Protein AF-A0A7J3T2R2-F1 (afdb_monomer_lite)

Radius of gyration: 24.31 Å; chains: 1; bounding box: 50×52×62 Å

Sequence (287 aa):
MEDLELARDRMKDRALTLVVAKDGKVIFEAGSRGISGFLGAVEKLADELEGASVADRVMGKAIALLCVGSKIRAAYALTLSRSAKQLFDDYAVHVEWGGLVANILDVGRTKTCPFERLAERIFDPKEAYEKFKTLQRSLERENRGDSMAKEDKRFISEESELKRIREKKLAALRERRATMTGGPVHLVDSSFDETVKKHAVSLVDFWASWCGPCLALAPTIEELAREYGGKVLVGKLNVDENPRTAESFQVYSIPTMGIMKNGKEVDRLVGCVQKKVIVAALEKHLG

Secondary structure (DSSP, 8-state):
-HHHHHHHHHTTSTT-SEEEEETTEEEEEE--STTHHHHHHHHHHGGGGTT-EEEEEEE-HHHHHHHHHTT-SEEEEEEEEHHHHHHHHHTT-EEEEEEEES--B-TTSSSB-HHHHHHTT---GGGHHHHHHHHHHHHHHHHTT----TTHHHHHHHHHHHHHHHHHHHHHHHHHHHHHHTPPEEP-TTTHHHHHHTSSEEEEEEE-TT-HHHHHHHHHHHHHHHHTTTTSEEEEEETTT-HHHHHHTT--SSSEEEEEETTEEEEEEESS--HHHHHHHHHHHH-

Structure (mmCIF, N/CA/C/O backbone):
data_AF-A0A7J3T2R2-F1
#
_entry.id   AF-A0A7J3T2R2-F1
#
loop_
_atom_site.group_PDB
_atom_site.id
_atom_site.type_symbol
_atom_site.label_atom_id
_atom_site.label_alt_id
_atom_site.label_comp_id
_atom_site.label_asym_id
_atom_site.label_entity_id
_atom_site.label_seq_id
_atom_site.pdbx_PDB_ins_code
_atom_site.Cartn_x
_atom_site.Cartn_y
_atom_site.Cartn_z
_atom_site.occupancy
_atom_site.B_iso_or_equiv
_atom_site.auth_seq_id
_atom_site.auth_comp_id
_atom_site.auth_asym_id
_atom_site.auth_atom_id
_atom_site.pdbx_PDB_model_num
ATOM 1 N N . MET A 1 1 ? -15.034 -11.528 17.768 1.00 68.25 1 MET A N 1
ATOM 2 C CA . MET A 1 1 ? -16.110 -10.645 17.269 1.00 68.25 1 MET A CA 1
ATOM 3 C C . MET A 1 1 ? -16.659 -9.780 18.393 1.00 68.25 1 MET A C 1
ATOM 5 O O . MET A 1 1 ? -16.919 -8.621 18.127 1.00 68.25 1 MET A O 1
ATOM 9 N N . GLU A 1 2 ? -16.729 -10.285 19.630 1.00 92.69 2 GLU A N 1
ATOM 10 C CA . GLU A 1 2 ? -17.092 -9.505 20.828 1.00 92.69 2 GLU A CA 1
ATOM 11 C C . GLU A 1 2 ? -16.301 -8.189 20.981 1.00 92.69 2 GLU A C 1
ATOM 13 O O . GLU A 1 2 ? -16.906 -7.137 21.141 1.00 92.69 2 GLU A O 1
ATOM 18 N N . ASP A 1 3 ? -14.973 -8.203 20.799 1.00 97.94 3 ASP A N 1
ATOM 19 C CA . ASP A 1 3 ? -14.158 -6.973 20.854 1.00 97.94 3 ASP A CA 1
ATOM 20 C C . ASP A 1 3 ? -14.568 -5.917 19.815 1.00 97.94 3 ASP A C 1
ATOM 22 O O . ASP A 1 3 ? -14.559 -4.719 20.098 1.00 97.94 3 ASP A O 1
ATOM 26 N N . LEU A 1 4 ? -14.937 -6.341 18.602 1.00 98.06 4 LEU A N 1
ATOM 27 C CA . LEU A 1 4 ? -15.356 -5.413 17.552 1.00 98.06 4 LEU A CA 1
ATOM 28 C C . LEU A 1 4 ? -16.703 -4.777 17.893 1.00 98.06 4 LEU A C 1
ATOM 30 O O . LEU A 1 4 ? -16.885 -3.575 17.704 1.00 98.06 4 LEU A O 1
ATOM 34 N N . GLU A 1 5 ? -17.631 -5.576 18.414 1.00 97.88 5 GLU A N 1
ATOM 35 C CA . GLU A 1 5 ? -18.924 -5.092 18.883 1.00 97.88 5 GLU A CA 1
ATOM 36 C C . GLU A 1 5 ? -18.755 -4.108 20.044 1.00 97.88 5 GLU A C 1
ATOM 38 O O . GLU A 1 5 ? -19.322 -3.017 19.991 1.00 97.88 5 GLU A O 1
ATOM 43 N N . LEU A 1 6 ? -17.889 -4.424 21.012 1.00 98.25 6 LEU A N 1
ATOM 44 C CA . LEU A 1 6 ? -17.549 -3.541 22.126 1.00 98.25 6 LEU A CA 1
ATOM 45 C C . LEU A 1 6 ? -16.969 -2.202 21.643 1.00 98.25 6 LEU A C 1
ATOM 47 O O . LEU A 1 6 ? -17.429 -1.138 22.066 1.00 98.25 6 LEU A O 1
ATOM 51 N N . ALA A 1 7 ? -15.990 -2.232 20.730 1.00 98.00 7 ALA A N 1
ATOM 52 C CA . ALA A 1 7 ? -15.399 -1.018 20.168 1.00 98.00 7 ALA A CA 1
ATOM 53 C C . ALA A 1 7 ? -16.441 -0.179 19.407 1.00 98.00 7 ALA A C 1
ATOM 55 O O . ALA A 1 7 ? -16.523 1.041 19.582 1.00 98.00 7 ALA A O 1
ATOM 56 N N . ARG A 1 8 ? -17.277 -0.834 18.592 1.00 97.31 8 ARG A N 1
ATOM 57 C CA . ARG A 1 8 ? -18.347 -0.199 17.811 1.00 97.31 8 ARG A CA 1
ATOM 58 C C . ARG A 1 8 ? -19.402 0.444 18.708 1.00 97.31 8 ARG A C 1
ATOM 60 O O . ARG A 1 8 ? -19.813 1.576 18.448 1.00 97.31 8 ARG A O 1
ATOM 67 N N . ASP A 1 9 ? -19.826 -0.248 19.760 1.00 97.19 9 ASP A N 1
ATOM 68 C CA . ASP A 1 9 ? -20.820 0.252 20.705 1.00 97.19 9 ASP A CA 1
ATOM 69 C C . ASP A 1 9 ? -20.292 1.430 21.510 1.00 97.19 9 ASP A C 1
ATOM 71 O O . ASP A 1 9 ? -20.993 2.435 21.655 1.00 97.19 9 ASP A O 1
ATOM 75 N N . ARG A 1 10 ? -19.033 1.371 21.952 1.00 97.25 10 ARG A N 1
ATOM 76 C CA . ARG A 1 10 ? -18.405 2.498 22.641 1.00 97.25 10 ARG A CA 1
ATOM 77 C C . ARG A 1 10 ? -18.288 3.730 21.740 1.00 97.25 10 ARG A C 1
ATOM 79 O O . ARG A 1 10 ? -18.522 4.845 22.203 1.00 97.25 10 ARG A O 1
ATOM 86 N N . MET A 1 11 ? -18.037 3.544 20.442 1.00 95.56 11 MET A N 1
ATOM 87 C CA . MET A 1 11 ? -17.966 4.632 19.457 1.00 95.56 11 MET A CA 1
ATOM 88 C C . MET A 1 11 ? -19.330 5.296 19.148 1.00 95.56 11 MET A C 1
ATOM 90 O O . MET A 1 11 ? -19.376 6.304 18.436 1.00 95.56 11 MET A O 1
ATOM 94 N N . LYS A 1 12 ? -20.452 4.804 19.707 1.00 93.81 12 LYS A N 1
ATOM 95 C CA . LYS A 1 12 ? -21.735 5.542 19.703 1.00 93.81 12 LYS A CA 1
ATOM 96 C C . LYS A 1 12 ? -21.629 6.873 20.456 1.00 93.81 12 LYS A C 1
ATOM 98 O O . LYS A 1 12 ? -22.381 7.804 20.157 1.00 93.81 12 LYS A O 1
ATOM 103 N N . ASP A 1 13 ? -20.682 6.984 21.389 1.00 94.00 13 ASP A N 1
ATOM 104 C CA . ASP A 1 13 ? -20.302 8.252 22.001 1.00 94.00 13 ASP A CA 1
ATOM 105 C C . ASP A 1 13 ? -19.775 9.226 20.935 1.00 94.00 13 ASP A C 1
ATOM 107 O O . ASP A 1 13 ? -18.742 9.013 20.288 1.00 94.00 13 ASP A O 1
ATOM 111 N N . ARG A 1 14 ? -20.492 10.342 20.749 1.00 89.38 14 ARG A N 1
ATOM 112 C CA . ARG A 1 14 ? -20.163 11.315 19.705 1.00 89.38 14 ARG A CA 1
ATOM 113 C C . ARG A 1 14 ? -18.858 12.077 19.963 1.00 89.38 14 ARG A C 1
ATOM 115 O O . ARG A 1 14 ? -18.327 12.655 19.008 1.00 89.38 14 ARG A O 1
ATOM 122 N N . ALA A 1 15 ? -18.291 12.008 21.165 1.00 93.00 15 ALA A N 1
ATOM 123 C CA . ALA A 1 15 ? -16.966 12.545 21.452 1.00 93.00 15 ALA A CA 1
ATOM 124 C C . ALA A 1 15 ? -15.824 11.679 20.886 1.00 93.00 15 ALA A C 1
ATOM 126 O O . ALA A 1 15 ? -14.744 12.207 20.636 1.00 93.00 15 ALA A O 1
ATOM 127 N N . LEU A 1 16 ? -16.057 10.384 20.635 1.00 95.50 16 LEU A N 1
ATOM 128 C CA . LEU A 1 16 ? -15.014 9.430 20.242 1.00 95.50 16 LEU A CA 1
ATOM 129 C C . LEU A 1 16 ? -14.951 9.209 18.732 1.00 95.50 16 LEU A C 1
ATOM 131 O O . LEU A 1 16 ? -15.944 8.878 18.087 1.00 95.50 16 LEU A O 1
ATOM 135 N N . THR A 1 17 ? -13.767 9.363 18.157 1.00 95.31 17 THR A N 1
ATOM 136 C CA . THR A 1 17 ? -13.483 9.111 16.740 1.00 95.31 17 THR A CA 1
ATOM 137 C C . THR A 1 17 ? -12.814 7.763 16.506 1.00 95.31 17 THR A C 1
ATOM 139 O O . THR A 1 17 ? -12.968 7.227 15.412 1.00 95.31 17 THR A O 1
ATOM 142 N N . LEU A 1 18 ? -12.131 7.229 17.522 1.00 97.75 18 LEU A N 1
ATOM 143 C CA . LEU A 1 18 ? -11.416 5.958 17.504 1.00 97.75 18 LEU A CA 1
ATOM 144 C C . LEU A 1 18 ? -11.594 5.232 18.843 1.00 97.75 18 LEU A C 1
ATOM 146 O O . LEU A 1 18 ? -11.438 5.839 19.906 1.00 97.75 18 LEU A O 1
ATOM 150 N N . VAL A 1 19 ? -11.848 3.928 18.780 1.00 98.50 19 VAL A N 1
ATOM 151 C CA . VAL A 1 19 ? -11.870 3.013 19.926 1.00 98.50 19 VAL A CA 1
ATOM 152 C C . VAL A 1 19 ? -11.108 1.744 19.564 1.00 98.50 19 VAL A C 1
ATOM 154 O O . VAL A 1 19 ? -11.313 1.184 18.489 1.00 98.50 19 VAL A O 1
ATOM 157 N N . VAL A 1 20 ? -10.256 1.269 20.469 1.00 98.56 20 VAL A N 1
ATOM 158 C CA . VAL A 1 20 ? -9.567 -0.019 20.347 1.00 98.56 20 VAL A CA 1
ATOM 159 C C . VAL A 1 20 ? -9.989 -0.910 21.504 1.00 98.56 20 VAL A C 1
ATOM 161 O O . VAL A 1 20 ? -9.933 -0.491 22.663 1.00 98.56 20 VAL A O 1
ATOM 164 N N . ALA A 1 21 ? -10.391 -2.137 21.193 1.00 98.50 21 ALA A N 1
ATOM 165 C CA . ALA A 1 21 ? -10.768 -3.137 22.176 1.00 98.50 21 ALA A CA 1
ATOM 166 C C . ALA A 1 21 ? -10.030 -4.456 21.946 1.00 98.50 21 ALA A C 1
ATOM 168 O O . ALA A 1 21 ? -9.738 -4.834 20.810 1.00 98.50 21 ALA A O 1
ATOM 169 N N . LYS A 1 22 ? -9.732 -5.151 23.039 1.00 98.25 22 LYS A N 1
ATOM 170 C CA . LYS A 1 22 ? -9.068 -6.451 23.046 1.00 98.25 22 LYS A CA 1
ATOM 171 C C . LYS A 1 22 ? -9.429 -7.194 24.326 1.00 98.25 22 LYS A C 1
ATOM 173 O O . LYS A 1 22 ? -9.502 -6.575 25.390 1.00 98.25 22 LYS A O 1
ATOM 178 N N . ASP A 1 23 ? -9.639 -8.501 24.221 1.00 96.81 23 ASP A N 1
ATOM 179 C CA . ASP A 1 23 ? -9.901 -9.392 25.358 1.00 96.81 23 ASP A CA 1
ATOM 180 C C . ASP A 1 23 ? -11.077 -8.910 26.238 1.00 96.81 23 ASP A C 1
ATOM 182 O O . ASP A 1 23 ? -11.015 -8.913 27.471 1.00 96.81 23 ASP A O 1
ATOM 186 N N . GLY A 1 24 ? -12.149 -8.441 25.591 1.00 97.06 24 GLY A N 1
ATOM 187 C CA . GLY A 1 24 ? -13.379 -7.971 26.229 1.00 97.06 24 GLY A CA 1
ATOM 188 C C . GLY A 1 24 ? -13.269 -6.595 26.892 1.00 97.06 24 GLY A C 1
ATOM 189 O O . GLY A 1 24 ? -14.142 -6.220 27.675 1.00 97.06 24 GLY A O 1
ATOM 190 N N . LYS A 1 25 ? -12.200 -5.833 26.624 1.00 97.44 25 LYS A N 1
ATOM 191 C CA . LYS A 1 25 ? -11.959 -4.518 27.236 1.00 97.44 25 LYS A CA 1
ATOM 192 C C . LYS A 1 25 ? -11.635 -3.463 26.196 1.00 97.44 25 LYS A C 1
ATOM 194 O O . LYS A 1 25 ? -10.935 -3.727 25.225 1.00 97.44 25 LYS A O 1
ATOM 199 N N . VAL A 1 26 ? -12.080 -2.235 26.448 1.00 98.19 26 VAL A N 1
ATOM 200 C CA . VAL A 1 26 ? -11.582 -1.061 25.726 1.00 98.19 26 VAL A CA 1
ATOM 201 C C . VAL A 1 26 ? -10.201 -0.712 26.277 1.00 98.19 26 VAL A C 1
ATOM 203 O O . VAL A 1 26 ? -10.062 -0.439 27.468 1.00 98.19 26 VAL A O 1
ATOM 206 N N . ILE A 1 27 ? -9.191 -0.736 25.410 1.00 97.94 27 ILE A N 1
ATOM 207 C CA . ILE A 1 27 ? -7.785 -0.493 25.768 1.00 97.94 27 ILE A CA 1
ATOM 208 C C . ILE A 1 27 ? -7.287 0.881 25.302 1.00 97.94 27 ILE A C 1
ATOM 210 O O . ILE A 1 27 ? -6.277 1.372 25.799 1.00 97.94 27 ILE A O 1
ATOM 214 N N . PHE A 1 28 ? -7.997 1.533 24.373 1.00 98.25 28 PHE A N 1
ATOM 215 C CA . PHE A 1 28 ? -7.677 2.891 23.935 1.00 98.25 28 PHE A CA 1
ATOM 216 C C . PHE A 1 28 ? -8.892 3.621 23.360 1.00 98.25 28 PHE A C 1
ATOM 218 O O . PHE A 1 28 ? -9.721 3.031 22.668 1.00 98.25 28 PHE A O 1
ATOM 225 N N . GLU A 1 29 ? -8.954 4.929 23.600 1.00 98.06 29 GLU A N 1
ATOM 226 C CA . GLU A 1 29 ? -9.982 5.829 23.079 1.00 98.06 29 GLU A CA 1
ATOM 227 C C . GLU A 1 29 ? -9.342 7.143 22.625 1.00 98.06 29 GLU A C 1
ATOM 229 O O . GLU A 1 29 ? -8.441 7.675 23.280 1.00 98.06 29 GLU A O 1
ATOM 234 N N . ALA A 1 30 ? -9.839 7.704 21.525 1.00 96.44 30 ALA A N 1
ATOM 235 C CA . ALA A 1 30 ? -9.492 9.056 21.112 1.00 96.44 30 ALA A CA 1
ATOM 236 C C . ALA A 1 30 ? -10.699 9.789 20.521 1.00 96.44 30 ALA A C 1
ATOM 238 O O . ALA A 1 30 ? -11.534 9.200 19.839 1.00 96.44 30 ALA A O 1
ATOM 239 N N . GLY A 1 31 ? -10.758 11.100 20.767 1.00 92.62 31 GLY A N 1
ATOM 240 C CA . GLY A 1 31 ? -11.697 12.035 20.132 1.00 92.62 31 GLY A CA 1
ATOM 241 C C . GLY A 1 31 ? -11.033 12.987 19.132 1.00 92.62 31 GLY A C 1
ATOM 242 O O . GLY A 1 31 ? -11.661 13.928 18.643 1.00 92.62 31 GLY A O 1
ATOM 243 N N . SER A 1 32 ? -9.740 12.796 18.852 1.00 88.81 32 SER A N 1
ATOM 244 C CA . SER A 1 32 ? -8.994 13.654 17.934 1.00 88.81 32 SER A CA 1
ATOM 245 C C . SER A 1 32 ? -9.407 13.409 16.480 1.00 88.81 32 SER A C 1
ATOM 247 O O . SER A 1 32 ? -9.866 12.334 16.096 1.00 88.81 32 SER A O 1
ATOM 249 N N . ARG A 1 33 ? -9.276 14.438 15.639 1.00 84.75 33 ARG A N 1
ATOM 250 C CA . ARG A 1 33 ? -9.628 14.343 14.216 1.00 84.75 33 ARG A CA 1
ATOM 251 C C . ARG A 1 33 ? -8.497 13.717 13.398 1.00 84.75 33 ARG A C 1
ATOM 253 O O . ARG A 1 33 ? -7.315 13.860 13.725 1.00 84.75 33 ARG A O 1
ATOM 260 N N . GLY A 1 34 ? -8.878 13.116 12.272 1.00 86.88 34 GLY A N 1
ATOM 261 C CA . GLY A 1 34 ? -7.946 12.534 11.308 1.00 86.88 34 GLY A CA 1
ATOM 262 C C . GLY A 1 34 ? -7.161 11.358 11.887 1.00 86.88 34 GLY A C 1
ATOM 263 O O . GLY A 1 34 ? -7.625 10.679 12.793 1.00 86.88 34 GLY A O 1
ATOM 264 N N . ILE A 1 35 ? -5.949 11.147 11.376 1.00 92.75 35 ILE A N 1
ATOM 265 C CA . ILE A 1 35 ? -5.118 9.978 11.707 1.00 92.75 35 ILE A CA 1
ATOM 266 C C . ILE A 1 35 ? -4.460 10.050 13.095 1.00 92.75 35 ILE A C 1
ATOM 268 O O . ILE A 1 35 ? -3.961 9.049 13.600 1.00 92.75 35 ILE A O 1
ATOM 272 N N . SER A 1 36 ? -4.449 11.235 13.714 1.00 93.25 36 SER A N 1
ATOM 273 C CA . SER A 1 36 ? -3.718 11.512 14.959 1.00 93.25 36 SER A CA 1
ATOM 274 C C . SER A 1 36 ? -4.079 10.559 16.103 1.00 93.25 36 SER A C 1
ATOM 276 O O . SER A 1 36 ? -3.191 10.120 16.831 1.00 93.25 36 SER A O 1
ATOM 278 N N . GLY A 1 37 ? -5.362 10.204 16.238 1.00 94.31 37 GLY A N 1
ATOM 279 C CA . GLY A 1 37 ? -5.829 9.281 17.272 1.00 94.31 37 GLY A CA 1
ATOM 280 C C . GLY A 1 37 ? -5.201 7.900 17.119 1.00 94.31 37 GLY A C 1
ATOM 281 O O . GLY A 1 37 ? -4.689 7.347 18.088 1.00 94.31 37 GLY A O 1
ATOM 282 N N . PHE A 1 38 ? -5.161 7.386 15.888 1.00 96.81 38 PHE A N 1
ATOM 283 C CA . PHE A 1 38 ? -4.594 6.071 15.601 1.00 96.81 38 PHE A CA 1
ATOM 284 C C . PHE A 1 38 ? -3.071 6.076 15.750 1.00 96.81 38 PHE A C 1
ATOM 286 O O . PHE A 1 38 ? -2.516 5.158 16.343 1.00 96.81 38 PHE A O 1
ATOM 293 N N . LEU A 1 39 ? -2.380 7.133 15.307 1.00 96.50 39 LEU A N 1
ATOM 294 C CA . LEU A 1 39 ? -0.939 7.268 15.561 1.00 96.50 39 LEU A CA 1
ATOM 295 C C . LEU A 1 39 ? -0.628 7.237 17.064 1.00 96.50 39 LEU A C 1
ATOM 297 O O . LEU A 1 39 ? 0.306 6.557 17.477 1.00 96.50 39 LEU A O 1
ATOM 301 N N . GLY A 1 40 ? -1.442 7.914 17.878 1.00 94.88 40 GLY A N 1
ATOM 302 C CA . GLY A 1 40 ? -1.330 7.857 19.334 1.00 94.88 40 GLY A CA 1
ATOM 303 C C . GLY A 1 40 ? -1.600 6.462 19.907 1.00 94.88 40 GLY A C 1
ATOM 304 O O . GLY A 1 40 ? -0.939 6.073 20.867 1.00 94.88 40 GLY A O 1
ATOM 305 N N . ALA A 1 41 ? -2.523 5.696 19.318 1.00 95.75 41 ALA A N 1
ATOM 306 C CA . ALA A 1 41 ? -2.765 4.306 19.701 1.00 95.75 41 ALA A CA 1
ATOM 307 C C . ALA A 1 41 ? -1.536 3.431 19.418 1.00 95.75 41 ALA A C 1
ATOM 309 O O . ALA A 1 41 ? -1.082 2.723 20.309 1.00 95.75 41 ALA A O 1
ATOM 310 N N . VAL A 1 42 ? -0.952 3.533 18.218 1.00 95.56 42 VAL A N 1
ATOM 311 C CA . VAL A 1 42 ? 0.264 2.788 17.837 1.00 95.56 42 VAL A CA 1
ATOM 312 C C . VAL A 1 42 ? 1.435 3.138 18.746 1.00 95.56 42 VAL A C 1
ATOM 314 O O . VAL A 1 42 ? 2.142 2.243 19.196 1.00 95.56 42 VAL A O 1
ATOM 317 N N . GLU A 1 43 ? 1.617 4.420 19.065 1.00 94.00 43 GLU A N 1
ATOM 318 C CA . GLU A 1 43 ? 2.702 4.868 19.941 1.00 94.00 43 GLU A CA 1
ATOM 319 C C . GLU A 1 43 ? 2.559 4.360 21.380 1.00 94.00 43 GLU A C 1
ATOM 321 O O . GLU A 1 43 ? 3.561 4.020 22.003 1.00 94.00 43 GLU A O 1
ATOM 326 N N . LYS A 1 44 ? 1.334 4.319 21.918 1.00 93.75 44 LYS A N 1
ATOM 327 C CA . LYS A 1 44 ? 1.100 3.945 23.320 1.00 93.75 44 LYS A CA 1
ATOM 328 C C . LYS A 1 44 ? 0.957 2.448 23.544 1.00 93.75 44 LYS A C 1
ATOM 330 O O . LYS A 1 44 ? 1.418 1.963 24.568 1.00 93.75 44 LYS A O 1
ATOM 335 N N . LEU A 1 45 ? 0.273 1.756 22.638 1.00 92.19 45 LEU A N 1
ATOM 336 C CA . LEU A 1 45 ? -0.059 0.343 22.797 1.00 92.19 45 LEU A CA 1
ATOM 337 C C . LEU A 1 45 ? 0.982 -0.575 22.150 1.00 92.19 45 LEU A C 1
ATOM 339 O O . LEU A 1 45 ? 1.157 -1.693 22.618 1.00 92.19 45 LEU A O 1
ATOM 343 N N . ALA A 1 46 ? 1.680 -0.119 21.103 1.00 91.81 46 ALA A N 1
ATOM 344 C CA . ALA A 1 46 ? 2.681 -0.907 20.383 1.00 91.81 46 ALA A CA 1
ATOM 345 C C . ALA A 1 46 ? 2.182 -2.340 20.081 1.00 91.81 46 ALA A C 1
ATOM 347 O O . ALA A 1 46 ? 1.189 -2.507 19.368 1.00 91.81 46 ALA A O 1
ATOM 348 N N . ASP A 1 47 ? 2.831 -3.359 20.649 1.00 90.81 47 ASP A N 1
ATOM 349 C CA . ASP A 1 47 ? 2.510 -4.776 20.446 1.00 90.81 47 ASP A CA 1
ATOM 350 C C . ASP A 1 47 ? 1.147 -5.188 21.035 1.00 90.81 47 ASP A C 1
ATOM 352 O O . ASP A 1 47 ? 0.563 -6.186 20.612 1.00 90.81 47 ASP A O 1
ATOM 356 N N . GLU A 1 48 ? 0.575 -4.413 21.965 1.00 93.69 48 GLU A N 1
ATOM 357 C CA . GLU A 1 48 ? -0.756 -4.695 22.519 1.00 93.69 48 GLU A CA 1
ATOM 358 C C . GLU A 1 48 ? -1.864 -4.597 21.459 1.00 93.69 48 GLU A C 1
ATOM 360 O O . GLU A 1 48 ? -2.906 -5.241 21.609 1.00 93.69 48 GLU A O 1
ATOM 365 N N . LEU A 1 49 ? -1.628 -3.873 20.357 1.00 96.56 49 LEU A N 1
ATOM 366 C CA . LEU A 1 49 ? -2.553 -3.801 19.223 1.00 96.56 49 LEU A CA 1
ATOM 367 C C . LEU A 1 49 ? -2.698 -5.129 18.474 1.00 96.56 49 LEU A C 1
ATOM 369 O O . LEU A 1 49 ? -3.739 -5.356 17.859 1.00 96.56 49 LEU A O 1
ATOM 373 N N . GLU A 1 50 ? -1.704 -6.019 18.523 1.00 97.31 50 GLU A N 1
ATOM 374 C CA . GLU A 1 50 ? -1.760 -7.274 17.774 1.00 97.31 50 GLU A CA 1
ATOM 375 C C . GLU A 1 50 ? -2.974 -8.105 18.211 1.00 97.31 50 GLU A C 1
ATOM 377 O O . GLU A 1 50 ? -3.160 -8.406 19.392 1.00 97.31 50 GLU A O 1
ATOM 382 N N . GLY A 1 51 ? -3.833 -8.456 17.253 1.00 96.94 51 GLY A N 1
ATOM 383 C CA . GLY A 1 51 ? -5.065 -9.205 17.501 1.00 96.94 51 GLY A CA 1
ATOM 384 C C . GLY A 1 51 ? -6.244 -8.383 18.038 1.00 96.94 51 GLY A C 1
ATOM 385 O O . GLY A 1 51 ? -7.332 -8.944 18.181 1.00 96.94 51 GLY A O 1
ATOM 386 N N . ALA A 1 52 ? -6.072 -7.083 18.297 1.00 98.38 52 ALA A N 1
ATOM 387 C CA . ALA A 1 52 ? -7.144 -6.203 18.759 1.00 98.38 52 ALA A CA 1
ATOM 388 C C . ALA A 1 52 ? -8.203 -5.949 17.670 1.00 98.38 52 ALA A C 1
ATOM 390 O O . ALA A 1 52 ? -7.992 -6.218 16.481 1.00 98.38 52 ALA A O 1
ATOM 391 N N . SER A 1 53 ? -9.345 -5.397 18.083 1.00 98.62 53 SER A N 1
ATOM 392 C CA . SER A 1 53 ? -10.381 -4.863 17.198 1.00 98.62 53 SER A CA 1
ATOM 393 C C . SER A 1 53 ? -10.453 -3.342 17.298 1.00 98.62 53 SER A C 1
ATOM 395 O O . SER A 1 53 ? -10.323 -2.775 18.383 1.00 98.62 53 SER A O 1
ATOM 397 N N . VAL A 1 54 ? -10.680 -2.671 16.169 1.00 98.31 54 VAL A N 1
ATOM 398 C CA . VAL A 1 54 ? -10.699 -1.205 16.092 1.00 98.31 54 VAL A CA 1
ATOM 399 C C . VAL A 1 54 ? -12.011 -0.700 15.513 1.00 98.31 54 VAL A C 1
ATOM 401 O O . VAL A 1 54 ? -12.448 -1.167 14.471 1.00 98.31 54 VAL A O 1
ATOM 404 N N . ALA A 1 55 ? -12.609 0.312 16.128 1.00 98.12 55 ALA A N 1
ATOM 405 C CA . ALA A 1 55 ? -13.687 1.094 15.539 1.00 98.12 55 ALA A CA 1
ATOM 406 C C . ALA A 1 55 ? -13.192 2.520 15.269 1.00 98.12 55 ALA A C 1
ATOM 408 O O . ALA A 1 55 ? -12.715 3.185 16.183 1.00 98.12 55 ALA A O 1
ATOM 409 N N . ASP A 1 56 ? -13.316 2.993 14.030 1.00 97.38 56 ASP A N 1
ATOM 410 C CA . ASP A 1 56 ? -12.990 4.366 13.626 1.00 97.38 56 ASP A CA 1
ATOM 411 C C . ASP A 1 56 ? -14.154 4.948 12.812 1.00 97.38 56 ASP A C 1
ATOM 413 O O . ASP A 1 56 ? -14.890 4.240 12.123 1.00 97.38 56 ASP A O 1
ATOM 417 N N . ARG A 1 57 ? -14.380 6.257 12.868 1.00 95.12 57 ARG A N 1
ATOM 418 C CA . ARG A 1 57 ? -15.437 6.873 12.056 1.00 95.12 57 ARG A CA 1
ATOM 419 C C . ARG A 1 57 ? -15.119 6.869 10.569 1.00 95.12 57 ARG A C 1
ATOM 421 O O . ARG A 1 57 ? -16.039 6.719 9.766 1.00 95.12 57 ARG A O 1
ATOM 428 N N . VAL A 1 58 ? -13.864 7.088 10.190 1.00 94.75 58 VAL A N 1
ATOM 429 C CA . VAL A 1 58 ? -13.478 7.257 8.786 1.00 94.75 58 VAL A CA 1
ATOM 430 C C . VAL A 1 58 ? -12.198 6.484 8.509 1.00 94.75 58 VAL A C 1
ATOM 432 O O . VAL A 1 58 ? -11.101 6.944 8.810 1.00 94.75 58 VAL A O 1
ATOM 435 N N . MET A 1 59 ? -12.337 5.338 7.847 1.00 96.56 59 MET A N 1
ATOM 436 C CA . MET A 1 59 ? -11.205 4.508 7.451 1.00 96.56 59 MET A CA 1
ATOM 437 C C . MET A 1 59 ? -10.903 4.674 5.963 1.00 96.56 59 MET A C 1
ATOM 439 O O . MET A 1 59 ? -11.607 4.160 5.093 1.00 96.56 59 MET A O 1
ATOM 443 N N . GLY A 1 60 ? -9.829 5.408 5.684 1.00 96.12 60 GLY A N 1
ATOM 444 C CA . GLY A 1 60 ? -9.152 5.402 4.389 1.00 96.12 60 GLY A CA 1
ATOM 445 C C . GLY A 1 60 ? -8.037 4.357 4.328 1.00 96.12 60 GLY A C 1
ATOM 446 O O . GLY A 1 60 ? -7.734 3.705 5.332 1.00 96.12 60 GLY A O 1
ATOM 447 N N . LYS A 1 61 ? -7.381 4.226 3.171 1.00 96.44 61 LYS A N 1
ATOM 448 C CA . LYS A 1 61 ? -6.207 3.360 2.972 1.00 96.44 61 LYS A CA 1
ATOM 449 C C . LYS A 1 61 ? -5.118 3.641 4.006 1.00 96.44 61 LYS A C 1
ATOM 451 O O . LYS A 1 61 ? -4.443 2.718 4.445 1.00 96.44 61 LYS A O 1
ATOM 456 N N . ALA A 1 62 ? -4.976 4.894 4.447 1.00 96.88 62 ALA A N 1
ATOM 457 C CA . ALA A 1 62 ? -4.018 5.250 5.492 1.00 96.88 62 ALA A CA 1
ATOM 458 C C . ALA A 1 62 ? -4.309 4.567 6.843 1.00 96.88 62 ALA A C 1
ATOM 460 O O . ALA A 1 62 ? -3.404 4.002 7.451 1.00 96.88 62 ALA A O 1
ATOM 461 N N . ILE A 1 63 ? -5.568 4.574 7.295 1.00 97.81 63 ILE A N 1
ATOM 462 C CA . ILE A 1 63 ? -5.966 3.883 8.533 1.00 97.81 63 ILE A CA 1
ATOM 463 C C . ILE A 1 63 ? -5.875 2.369 8.345 1.00 97.81 63 ILE A C 1
ATOM 465 O O . ILE A 1 63 ? -5.369 1.678 9.223 1.00 97.81 63 ILE A O 1
ATOM 469 N N . ALA A 1 64 ? -6.277 1.856 7.180 1.00 98.06 64 ALA A N 1
ATOM 470 C CA . ALA A 1 64 ? -6.164 0.434 6.878 1.00 98.06 64 ALA A CA 1
ATOM 471 C C . ALA A 1 64 ? -4.706 -0.061 6.920 1.00 98.06 64 ALA A C 1
ATOM 473 O O . ALA A 1 64 ? -4.440 -1.111 7.497 1.00 98.06 64 ALA A O 1
ATOM 474 N N . LEU A 1 65 ? -3.746 0.717 6.407 1.00 98.38 65 LEU A N 1
ATOM 475 C CA . LEU A 1 65 ? -2.317 0.402 6.519 1.00 98.38 65 LEU A CA 1
ATOM 476 C C . LEU A 1 65 ? -1.834 0.368 7.972 1.00 98.38 65 LEU A C 1
ATOM 478 O O . LEU A 1 65 ? -1.047 -0.509 8.314 1.00 98.38 65 LEU A O 1
ATOM 482 N N . LEU A 1 66 ? -2.302 1.285 8.828 1.00 98.06 66 LEU A N 1
ATOM 483 C CA . LEU A 1 66 ? -1.982 1.246 10.259 1.00 98.06 66 LEU A CA 1
ATOM 484 C C . LEU A 1 66 ? -2.572 -0.000 10.925 1.00 98.06 66 LEU A C 1
ATOM 486 O O . LEU A 1 66 ? -1.862 -0.689 11.648 1.00 98.06 66 LEU A O 1
ATOM 490 N N . CYS A 1 67 ? -3.828 -0.341 10.626 1.00 98.25 67 CYS A N 1
ATOM 491 C CA . CYS A 1 67 ? -4.450 -1.569 11.113 1.00 98.25 67 CYS A CA 1
ATOM 492 C C . CYS A 1 67 ? -3.644 -2.813 10.710 1.00 98.25 67 CYS A C 1
ATOM 494 O O . CYS A 1 67 ? -3.325 -3.640 11.559 1.00 98.25 67 CYS A O 1
ATOM 496 N N . VAL A 1 68 ? -3.282 -2.935 9.431 1.00 98.00 68 VAL A N 1
ATOM 497 C CA . VAL A 1 68 ? -2.511 -4.077 8.921 1.00 98.00 68 VAL A CA 1
ATOM 498 C C . VAL A 1 68 ? -1.104 -4.111 9.524 1.00 98.00 68 VAL A C 1
ATOM 500 O O . VAL A 1 68 ? -0.661 -5.159 9.989 1.00 98.00 68 VAL A O 1
ATOM 503 N N . GLY A 1 69 ? -0.407 -2.971 9.569 1.00 95.62 69 GLY A N 1
ATOM 504 C CA . GLY A 1 69 ? 0.933 -2.860 10.153 1.00 95.62 69 GLY A CA 1
ATOM 505 C C . GLY A 1 69 ? 0.969 -3.217 11.642 1.00 95.62 69 GLY A C 1
ATOM 506 O O . GLY A 1 69 ? 1.926 -3.838 12.098 1.00 95.62 69 GLY A O 1
ATOM 507 N N . SER A 1 70 ? -0.102 -2.898 12.373 1.00 96.94 70 SER A N 1
ATOM 508 C CA . SER A 1 70 ? -0.301 -3.253 13.783 1.00 96.94 70 SER A CA 1
ATOM 509 C C . SER A 1 70 ? -0.988 -4.606 13.997 1.00 96.94 70 SER A C 1
ATOM 511 O O . SER A 1 70 ? -1.301 -4.949 15.134 1.00 96.94 70 SER A O 1
ATOM 513 N N . LYS A 1 71 ? -1.226 -5.382 12.929 1.00 97.56 71 LYS A N 1
ATOM 514 C CA . LYS A 1 71 ? -1.873 -6.705 12.969 1.00 97.56 71 LYS A CA 1
ATOM 515 C C . LYS A 1 71 ? -3.227 -6.705 13.695 1.00 97.56 71 LYS A C 1
ATOM 517 O O . LYS A 1 71 ? -3.542 -7.611 14.472 1.00 97.56 71 LYS A O 1
ATOM 522 N N . ILE A 1 72 ? -4.033 -5.680 13.438 1.00 98.19 72 ILE A N 1
ATOM 523 C CA . ILE A 1 72 ? -5.426 -5.614 13.880 1.00 98.19 72 ILE A CA 1
ATOM 524 C C . ILE A 1 72 ? -6.202 -6.770 13.250 1.00 98.19 72 ILE A C 1
ATOM 526 O O . ILE A 1 72 ? -6.108 -7.022 12.051 1.00 98.19 72 ILE A O 1
ATOM 530 N N . ARG A 1 73 ? -6.992 -7.466 14.068 1.00 97.75 73 ARG A N 1
ATOM 531 C CA . ARG A 1 73 ? -7.786 -8.619 13.633 1.00 97.75 73 ARG A CA 1
ATOM 532 C C . ARG A 1 73 ? -9.076 -8.201 12.938 1.00 97.75 73 ARG A C 1
ATOM 534 O O . ARG A 1 73 ? -9.512 -8.866 11.999 1.00 97.75 73 ARG A O 1
ATOM 541 N N . ALA A 1 74 ? -9.727 -7.164 13.458 1.00 98.31 74 ALA A N 1
ATOM 542 C CA . ALA A 1 74 ? -11.025 -6.731 12.970 1.00 98.31 74 ALA A CA 1
ATOM 543 C C . ALA A 1 74 ? -11.211 -5.215 13.081 1.00 98.31 74 ALA A C 1
ATOM 545 O O . ALA A 1 74 ? -10.716 -4.583 14.012 1.00 98.31 74 ALA A O 1
ATOM 546 N N . ALA A 1 75 ? -11.949 -4.634 12.143 1.00 98.44 75 ALA A N 1
ATOM 547 C CA . ALA A 1 75 ? -12.169 -3.204 12.039 1.00 98.44 75 ALA A CA 1
ATOM 548 C C . ALA A 1 75 ? -13.650 -2.865 11.806 1.00 98.44 75 ALA A C 1
ATOM 550 O O . ALA A 1 75 ? -14.375 -3.598 11.139 1.00 98.44 75 ALA A O 1
ATOM 551 N N . TYR A 1 76 ? -14.107 -1.733 12.331 1.00 98.38 76 TYR A N 1
ATOM 552 C CA . TYR A 1 76 ? -15.405 -1.146 12.016 1.00 98.38 76 TYR A CA 1
ATOM 553 C C . TYR A 1 76 ? -15.211 0.300 11.579 1.00 98.38 76 TYR A C 1
ATOM 555 O O . TYR A 1 76 ? -14.538 1.071 12.265 1.00 98.38 76 TYR A O 1
ATOM 563 N N . ALA A 1 77 ? -15.837 0.675 10.466 1.00 97.62 77 ALA A N 1
ATOM 564 C CA . ALA A 1 77 ? -15.783 2.024 9.925 1.00 97.62 77 ALA A CA 1
ATOM 565 C C . ALA A 1 77 ? -17.183 2.600 9.694 1.00 97.62 77 ALA A C 1
ATOM 567 O O . ALA A 1 77 ? -17.973 2.025 8.949 1.00 97.62 77 ALA A O 1
ATOM 568 N N . LEU A 1 78 ? -17.507 3.789 10.213 1.00 95.06 78 LEU A N 1
ATOM 569 C CA . LEU A 1 78 ? -18.763 4.429 9.783 1.00 95.06 78 LEU A CA 1
ATOM 570 C C . LEU A 1 78 ? -18.712 4.771 8.281 1.00 95.06 78 LEU A C 1
ATOM 572 O O . LEU A 1 78 ? -19.690 4.578 7.562 1.00 95.06 78 LEU A O 1
ATOM 576 N N . THR A 1 79 ? -17.565 5.250 7.799 1.00 95.62 79 THR A N 1
ATOM 577 C CA . THR A 1 79 ? -17.266 5.474 6.378 1.00 95.62 79 THR A CA 1
ATOM 578 C C . THR A 1 79 ? -15.956 4.784 6.010 1.00 95.62 79 THR A C 1
ATOM 580 O O . THR A 1 79 ? -14.920 5.079 6.601 1.00 95.62 79 THR A O 1
ATOM 583 N N . LEU A 1 80 ? -15.994 3.905 5.012 1.00 97.75 80 LEU A N 1
ATOM 584 C CA . LEU A 1 80 ? -14.855 3.133 4.513 1.00 97.75 80 LEU A CA 1
ATOM 585 C C . LEU A 1 80 ? -14.531 3.541 3.069 1.00 97.75 80 LEU A C 1
ATOM 587 O O . LEU A 1 80 ? -15.447 3.700 2.258 1.00 97.75 80 LEU A O 1
ATOM 591 N N . SER A 1 81 ? -13.254 3.698 2.713 1.00 96.19 81 SER A N 1
ATOM 592 C CA . SER A 1 81 ? -12.860 3.855 1.305 1.00 96.19 81 SER A CA 1
ATOM 593 C C . SER A 1 81 ? -12.754 2.508 0.584 1.00 96.19 81 SER A C 1
ATOM 595 O O . SER A 1 81 ? -12.459 1.476 1.188 1.00 96.19 81 SER A O 1
ATOM 597 N N . ARG A 1 82 ? -12.954 2.497 -0.741 1.00 94.38 82 ARG A N 1
ATOM 598 C CA . ARG A 1 82 ? -12.754 1.285 -1.562 1.00 94.38 82 ARG A CA 1
ATOM 599 C C . ARG A 1 82 ? -11.327 0.744 -1.462 1.00 94.38 82 ARG A C 1
ATOM 601 O O . ARG A 1 82 ? -11.146 -0.467 -1.414 1.00 94.38 82 ARG A O 1
ATOM 608 N N . SER A 1 83 ? -10.339 1.632 -1.404 1.00 93.31 83 SER A N 1
ATOM 609 C CA . SER A 1 83 ? -8.929 1.272 -1.252 1.00 93.31 83 SER A CA 1
ATOM 610 C C . SER A 1 83 ? -8.629 0.645 0.114 1.00 93.31 83 SER A C 1
ATOM 612 O O . SER A 1 83 ? -7.880 -0.325 0.176 1.00 93.31 83 SER A O 1
ATOM 614 N N . ALA A 1 84 ? -9.252 1.135 1.192 1.00 97.25 84 ALA A N 1
ATOM 615 C CA . ALA A 1 84 ? -9.180 0.509 2.512 1.00 97.25 84 ALA A CA 1
ATOM 616 C C . ALA A 1 84 ? -9.810 -0.887 2.516 1.00 97.25 84 ALA A C 1
ATOM 618 O O . ALA A 1 84 ? -9.198 -1.828 3.010 1.00 97.25 84 ALA A O 1
ATOM 619 N N . LYS A 1 85 ? -11.008 -1.026 1.927 1.00 97.69 85 LYS A N 1
ATOM 620 C CA . LYS A 1 85 ? -11.705 -2.314 1.806 1.00 97.69 85 LYS A CA 1
ATOM 621 C C . LYS A 1 85 ? -10.838 -3.348 1.087 1.00 97.69 85 LYS A C 1
ATOM 623 O O . LYS A 1 85 ? -10.685 -4.448 1.594 1.00 97.69 85 LYS A O 1
ATOM 628 N N . GLN A 1 86 ? -10.257 -2.982 -0.059 1.00 95.06 86 GLN A N 1
ATOM 629 C CA . GLN A 1 86 ? -9.390 -3.890 -0.814 1.00 95.06 86 GLN A CA 1
ATOM 630 C C . GLN A 1 86 ? -8.182 -4.329 0.019 1.00 95.06 86 GLN A C 1
ATOM 632 O O . GLN A 1 86 ? -7.883 -5.513 0.081 1.00 95.06 86 GLN A O 1
ATOM 637 N N . LEU A 1 87 ? -7.529 -3.390 0.711 1.00 95.69 87 LEU A N 1
ATOM 638 C CA . LEU A 1 87 ? -6.380 -3.711 1.552 1.00 95.69 87 LEU A CA 1
ATOM 639 C C . LEU A 1 87 ? -6.755 -4.648 2.712 1.00 95.69 87 LEU A C 1
ATOM 641 O O . LEU A 1 87 ? -5.989 -5.541 3.050 1.00 95.69 87 LEU A O 1
ATOM 645 N N . PHE A 1 88 ? -7.925 -4.465 3.327 1.00 97.94 88 PHE A N 1
ATOM 646 C CA . PHE A 1 88 ? -8.393 -5.380 4.366 1.00 97.94 88 PHE A CA 1
ATOM 647 C C . PHE A 1 88 ? -8.662 -6.787 3.830 1.00 97.94 88 PHE A C 1
ATOM 649 O O . PHE A 1 88 ? -8.258 -7.748 4.483 1.00 97.94 88 PHE A O 1
ATOM 656 N N . ASP A 1 89 ? -9.249 -6.913 2.637 1.00 93.81 89 ASP A N 1
ATOM 657 C CA . ASP A 1 89 ? -9.432 -8.210 1.977 1.00 93.81 89 ASP A CA 1
ATOM 658 C C . ASP A 1 89 ? -8.078 -8.886 1.692 1.00 93.81 89 ASP A C 1
ATOM 660 O O . ASP A 1 89 ? -7.893 -10.056 2.030 1.00 93.81 89 ASP A O 1
ATOM 664 N N . ASP A 1 90 ? -7.112 -8.141 1.140 1.00 94.00 90 ASP A N 1
ATOM 665 C CA . ASP A 1 90 ? -5.779 -8.648 0.774 1.00 94.00 90 ASP A CA 1
ATOM 666 C C . ASP A 1 90 ? -5.003 -9.201 1.986 1.00 94.00 90 ASP A C 1
ATOM 668 O O . ASP A 1 90 ? -4.208 -10.133 1.853 1.00 94.00 90 ASP A O 1
ATOM 672 N N . TYR A 1 91 ? -5.242 -8.640 3.175 1.00 95.81 91 TYR A N 1
ATOM 673 C CA . TYR A 1 91 ? -4.590 -9.026 4.432 1.00 95.81 91 TYR A CA 1
ATOM 674 C C . TYR A 1 91 ? -5.500 -9.820 5.383 1.00 95.81 91 TYR A C 1
ATOM 676 O O . TYR A 1 91 ? -5.119 -10.060 6.529 1.00 95.81 91 TYR A O 1
ATOM 684 N N . ALA A 1 92 ? -6.681 -10.245 4.920 1.00 95.94 92 ALA A N 1
ATOM 685 C CA . ALA A 1 92 ? -7.662 -11.010 5.692 1.00 95.94 92 ALA A CA 1
ATOM 686 C C . ALA A 1 92 ? -8.058 -10.368 7.042 1.00 95.94 92 ALA A C 1
ATOM 688 O O . ALA A 1 92 ? -8.301 -11.062 8.033 1.00 95.94 92 ALA A O 1
ATOM 689 N N . VAL A 1 93 ? -8.147 -9.036 7.084 1.00 97.56 93 VAL A N 1
ATOM 690 C CA . VAL A 1 93 ? -8.677 -8.292 8.235 1.00 97.56 93 VAL A CA 1
ATOM 691 C C . VAL A 1 93 ? -10.194 -8.210 8.095 1.00 97.56 93 VAL A C 1
ATOM 693 O O . VAL A 1 93 ? -10.705 -7.678 7.111 1.00 97.56 93 VAL A O 1
ATOM 696 N N . HIS A 1 94 ? -10.938 -8.709 9.086 1.00 97.88 94 HIS A N 1
ATOM 697 C CA . HIS A 1 94 ? -12.402 -8.605 9.065 1.00 97.88 94 HIS A CA 1
ATOM 698 C C . HIS A 1 94 ? -12.819 -7.139 9.178 1.00 97.88 94 HIS A C 1
ATOM 700 O O . HIS A 1 94 ? -12.398 -6.465 10.114 1.00 97.88 94 HIS A O 1
ATOM 706 N N . VAL A 1 95 ? -13.664 -6.641 8.276 1.00 98.19 95 VAL A N 1
ATOM 707 C CA . VAL A 1 95 ? -14.145 -5.256 8.333 1.00 98.19 95 VAL A CA 1
ATOM 708 C C . VAL A 1 95 ? -15.661 -5.167 8.202 1.00 98.19 95 VAL A C 1
ATOM 710 O O . VAL A 1 95 ? -16.263 -5.752 7.305 1.00 98.19 95 VAL A O 1
ATOM 713 N N . GLU A 1 96 ? -16.276 -4.381 9.080 1.00 98.19 96 GLU A N 1
ATOM 714 C CA . GLU A 1 96 ? -17.673 -3.953 8.991 1.00 98.19 96 GLU A CA 1
ATOM 715 C C . GLU A 1 96 ? -17.740 -2.458 8.680 1.00 98.19 96 GLU A C 1
ATOM 717 O O . GLU A 1 96 ? -16.900 -1.678 9.135 1.00 98.19 96 GLU A O 1
ATOM 722 N N . TRP A 1 97 ? -18.741 -2.023 7.915 1.00 98.00 97 TRP A N 1
ATOM 723 C CA . TRP A 1 97 ? -18.870 -0.607 7.586 1.00 98.00 97 TRP A CA 1
ATOM 724 C C . TRP A 1 97 ? -20.311 -0.118 7.480 1.00 98.00 97 TRP A C 1
ATOM 726 O O . TRP A 1 97 ? -21.217 -0.872 7.136 1.00 98.00 97 TRP A O 1
ATOM 736 N N . GLY A 1 98 ? -20.506 1.177 7.743 1.00 96.00 98 GLY A N 1
ATOM 737 C CA . GLY A 1 98 ? -21.782 1.864 7.525 1.00 96.00 98 GLY A CA 1
ATOM 738 C C . GLY A 1 98 ? -21.969 2.316 6.073 1.00 96.00 98 GLY A C 1
ATOM 739 O O . GLY A 1 98 ? -22.990 2.035 5.453 1.00 96.00 98 GLY A O 1
ATOM 740 N N . GLY A 1 99 ? -20.971 3.001 5.508 1.00 94.88 99 GLY A N 1
ATOM 741 C CA . GLY A 1 99 ? -20.990 3.505 4.133 1.00 94.88 99 GLY A CA 1
ATOM 742 C C . GLY A 1 99 ? -19.663 3.293 3.410 1.00 94.88 99 GLY A C 1
ATOM 743 O O . GLY A 1 99 ? -18.601 3.382 4.020 1.00 94.88 99 GLY A O 1
ATOM 744 N N . LEU A 1 100 ? -19.726 3.032 2.101 1.00 95.69 100 LEU A N 1
ATOM 745 C CA . LEU A 1 100 ? -18.557 2.824 1.241 1.00 95.69 100 LEU A CA 1
ATOM 746 C C . LEU A 1 100 ? -18.406 3.986 0.251 1.00 95.69 100 LEU A C 1
ATOM 748 O O . LEU A 1 100 ? -19.332 4.289 -0.501 1.00 95.69 100 LEU A O 1
ATOM 752 N N . VAL A 1 101 ? -17.230 4.610 0.213 1.00 90.88 101 VAL A N 1
ATOM 753 C CA . VAL A 1 101 ? -16.926 5.760 -0.655 1.00 90.88 101 VAL A CA 1
ATOM 754 C C . VAL A 1 101 ? -15.728 5.486 -1.557 1.00 90.88 101 VAL A C 1
ATOM 756 O O . VAL A 1 101 ? -14.893 4.632 -1.270 1.00 90.88 101 VAL A O 1
ATOM 759 N N . ALA A 1 102 ? -15.623 6.221 -2.667 1.00 83.81 102 ALA A N 1
ATOM 760 C CA . ALA A 1 102 ? -14.483 6.085 -3.572 1.00 83.81 102 ALA A CA 1
ATOM 761 C C . ALA A 1 102 ? -13.167 6.511 -2.899 1.00 83.81 102 ALA A C 1
ATOM 763 O O . ALA A 1 102 ? -12.210 5.749 -2.932 1.00 83.81 102 ALA A O 1
ATOM 764 N N . ASN A 1 103 ? -13.143 7.687 -2.257 1.00 80.06 103 ASN A N 1
ATOM 765 C CA . ASN A 1 103 ? -11.951 8.269 -1.634 1.00 80.06 103 ASN A CA 1
ATOM 766 C C . ASN A 1 103 ? -12.304 9.040 -0.354 1.00 80.06 103 ASN A C 1
ATOM 768 O O . ASN A 1 103 ? -13.385 9.627 -0.266 1.00 80.06 103 ASN A O 1
ATOM 772 N N . ILE A 1 104 ? -11.366 9.101 0.598 1.00 86.06 104 ILE A N 1
ATOM 773 C CA . ILE A 1 104 ? -11.473 9.984 1.768 1.00 86.06 104 ILE A CA 1
ATOM 774 C C . ILE A 1 104 ? -10.979 11.390 1.411 1.00 86.06 104 ILE A C 1
ATOM 776 O O . ILE A 1 104 ? -9.860 11.578 0.921 1.00 86.06 104 ILE A O 1
ATOM 780 N N . LEU A 1 105 ? -11.821 12.389 1.668 1.00 78.62 105 LEU A N 1
ATOM 781 C CA . LEU A 1 105 ? -11.523 13.795 1.401 1.00 78.62 105 LEU A CA 1
ATOM 782 C C . LEU A 1 105 ? -10.826 14.468 2.593 1.00 78.62 105 LEU A C 1
ATOM 784 O O . LEU A 1 105 ? -10.847 13.971 3.718 1.00 78.62 105 LEU A O 1
ATOM 788 N N . ASP A 1 106 ? -10.190 15.603 2.331 1.00 74.44 106 ASP A N 1
ATOM 789 C CA . ASP A 1 106 ? -9.591 16.478 3.331 1.00 74.44 106 ASP A CA 1
ATOM 790 C C . ASP A 1 106 ? -10.646 17.164 4.221 1.00 74.44 106 ASP A C 1
ATOM 792 O O . ASP A 1 106 ? -11.854 17.056 4.003 1.00 74.44 106 ASP A O 1
ATOM 796 N N . VAL A 1 107 ? -10.190 17.902 5.241 1.00 68.75 107 VAL A N 1
ATOM 797 C CA . VAL A 1 107 ? -11.081 18.620 6.175 1.00 68.75 107 VAL A CA 1
ATOM 798 C C . VAL A 1 107 ? -11.989 19.613 5.437 1.00 68.75 107 VAL A C 1
ATOM 800 O O . VAL A 1 107 ? -13.143 19.782 5.826 1.00 68.75 107 VAL A O 1
ATOM 803 N N . GLY A 1 108 ? -11.494 20.222 4.353 1.00 65.75 108 GLY A N 1
ATOM 804 C CA . GLY A 1 108 ? -12.269 21.120 3.494 1.00 65.75 108 GLY A CA 1
ATOM 805 C C . GLY A 1 108 ? -13.250 20.414 2.553 1.00 65.75 108 GLY A C 1
ATOM 806 O O . GLY A 1 108 ? -14.067 21.086 1.934 1.00 65.75 108 GLY A O 1
ATOM 807 N N . ARG A 1 109 ? -13.191 19.079 2.436 1.00 72.69 109 ARG A N 1
ATOM 808 C CA . ARG A 1 109 ? -13.936 18.265 1.458 1.00 72.69 109 ARG A CA 1
ATOM 809 C C . ARG A 1 109 ? -13.732 18.707 0.005 1.00 72.69 109 ARG A C 1
ATOM 811 O O . ARG A 1 109 ? -14.604 18.504 -0.835 1.00 72.69 109 ARG A O 1
ATOM 818 N N . THR A 1 110 ? -12.586 19.309 -0.294 1.00 66.06 110 THR A N 1
ATOM 819 C CA . THR A 1 110 ? -12.266 19.850 -1.624 1.00 66.06 110 THR A CA 1
ATOM 820 C C . THR A 1 110 ? -11.272 18.984 -2.381 1.00 66.06 110 THR A C 1
ATOM 822 O O . THR A 1 110 ? -11.250 18.999 -3.610 1.00 66.06 110 THR A O 1
ATOM 825 N N . LYS A 1 111 ? -10.426 18.241 -1.660 1.00 79.56 111 LYS A N 1
ATOM 826 C CA . LYS A 1 111 ? -9.321 17.461 -2.226 1.00 79.56 111 LYS A CA 1
ATOM 827 C C . LYS A 1 111 ? -9.172 16.144 -1.478 1.00 79.56 111 LYS A C 1
ATOM 829 O O . LYS A 1 111 ? -9.660 15.990 -0.364 1.00 79.56 111 LYS A O 1
ATOM 834 N N . THR A 1 112 ? -8.472 15.186 -2.074 1.00 80.06 112 THR A N 1
ATOM 835 C CA . THR A 1 112 ? -8.126 13.931 -1.398 1.00 80.06 112 THR A CA 1
ATOM 836 C C . THR A 1 112 ? -7.277 14.207 -0.156 1.00 80.06 112 THR A C 1
ATOM 838 O O . THR A 1 112 ? -6.332 15.002 -0.205 1.00 80.06 112 THR A O 1
ATOM 841 N N . CYS A 1 113 ? -7.591 13.519 0.944 1.00 85.19 113 CYS A N 1
ATOM 842 C CA . CYS A 1 113 ? -6.842 13.595 2.194 1.00 85.19 113 CYS A CA 1
ATOM 843 C C . CYS A 1 113 ? -5.326 13.388 1.950 1.00 85.19 113 CYS A C 1
ATOM 845 O O . CYS A 1 113 ? -4.939 12.489 1.197 1.00 85.19 113 CYS A O 1
ATOM 847 N N . PRO A 1 114 ? -4.433 14.193 2.563 1.00 87.19 114 PRO A N 1
ATOM 848 C CA . PRO A 1 114 ? -2.988 14.076 2.350 1.00 87.19 114 PRO A CA 1
ATOM 849 C C . PRO A 1 114 ? -2.430 12.713 2.784 1.00 87.19 114 PRO A C 1
ATOM 851 O O . PRO A 1 114 ? -1.544 12.189 2.113 1.00 87.19 114 PRO A O 1
ATOM 854 N N . PHE A 1 115 ? -2.991 12.112 3.837 1.00 92.56 115 PHE A N 1
ATOM 855 C CA . PHE A 1 115 ? -2.629 10.762 4.271 1.00 92.56 115 PHE A CA 1
ATOM 856 C C . PHE A 1 115 ? -3.074 9.703 3.269 1.00 92.56 115 PHE A C 1
ATOM 858 O O . PHE A 1 115 ? -2.301 8.801 2.972 1.00 92.56 115 PHE A O 1
ATOM 865 N N . GLU A 1 116 ? -4.265 9.856 2.687 1.00 88.62 116 GLU A N 1
ATOM 866 C CA . GLU A 1 116 ? -4.762 8.944 1.653 1.00 88.62 116 GLU A CA 1
ATOM 867 C C . GLU A 1 116 ? -3.870 8.994 0.403 1.00 88.62 116 GLU A C 1
ATOM 869 O O . GLU A 1 116 ? -3.489 7.959 -0.129 1.00 88.62 116 GLU A O 1
ATOM 874 N N . ARG A 1 117 ? -3.419 10.188 -0.012 1.00 88.75 117 ARG A N 1
ATOM 875 C CA . ARG A 1 117 ? -2.459 10.326 -1.124 1.00 88.75 117 ARG A CA 1
ATOM 876 C C . ARG A 1 117 ? -1.102 9.692 -0.825 1.00 88.75 117 ARG A C 1
ATOM 878 O O . ARG A 1 117 ? -0.495 9.110 -1.718 1.00 88.75 117 ARG A O 1
ATOM 885 N N . LEU A 1 118 ? -0.597 9.842 0.401 1.00 89.56 118 LEU A N 1
ATOM 886 C CA . LEU A 1 118 ? 0.664 9.218 0.797 1.00 89.56 118 LEU A CA 1
ATOM 887 C C . LEU A 1 118 ? 0.526 7.690 0.869 1.00 89.56 118 LEU A C 1
ATOM 889 O O . LEU A 1 118 ? 1.441 6.988 0.445 1.00 89.56 118 LEU A O 1
ATOM 893 N N . ALA A 1 119 ? -0.619 7.186 1.336 1.00 91.81 119 ALA A N 1
ATOM 894 C CA . ALA A 1 119 ? -0.919 5.760 1.446 1.00 91.81 119 ALA A CA 1
ATOM 895 C C . ALA A 1 119 ? -0.848 5.020 0.101 1.00 91.81 119 ALA A C 1
ATOM 897 O O . ALA A 1 119 ? -0.453 3.858 0.071 1.00 91.81 119 ALA A O 1
ATOM 898 N N . GLU A 1 120 ? -1.141 5.685 -1.021 1.00 87.69 120 GLU A N 1
ATOM 899 C CA . GLU A 1 120 ? -0.985 5.094 -2.361 1.00 87.69 120 GLU A CA 1
ATOM 900 C C . GLU A 1 120 ? 0.466 4.734 -2.721 1.00 87.69 120 GLU A C 1
ATOM 902 O O . GLU A 1 120 ? 0.701 3.985 -3.664 1.00 87.69 120 GLU A O 1
ATOM 907 N N . ARG A 1 121 ? 1.452 5.243 -1.972 1.00 88.44 121 ARG A N 1
ATOM 908 C CA . ARG A 1 121 ? 2.890 5.020 -2.202 1.00 88.44 121 ARG A CA 1
ATOM 909 C C . ARG A 1 121 ? 3.543 4.147 -1.127 1.00 88.44 121 ARG A C 1
ATOM 911 O O . ARG A 1 121 ? 4.771 4.116 -1.023 1.00 88.44 121 ARG A O 1
ATOM 918 N N . ILE A 1 122 ? 2.745 3.497 -0.281 1.00 86.06 122 ILE A N 1
ATOM 919 C CA . ILE A 1 122 ? 3.224 2.627 0.796 1.00 86.06 122 ILE A CA 1
ATOM 920 C C . ILE A 1 122 ? 2.878 1.187 0.432 1.00 86.06 122 ILE A C 1
ATOM 922 O O . ILE A 1 122 ? 1.708 0.822 0.383 1.00 86.06 122 ILE A O 1
ATOM 926 N N . PHE A 1 123 ? 3.916 0.390 0.172 1.00 86.19 123 PHE A N 1
ATOM 927 C CA . PHE A 1 123 ? 3.788 -1.015 -0.224 1.00 86.19 123 PHE A CA 1
ATOM 928 C C . PHE A 1 123 ? 4.015 -1.984 0.939 1.00 86.19 123 PHE A C 1
ATOM 930 O O . PHE A 1 123 ? 3.452 -3.071 0.937 1.00 86.19 123 PHE A O 1
ATOM 937 N N . ASP A 1 124 ? 4.818 -1.590 1.934 1.00 88.56 124 ASP A N 1
ATOM 938 C CA . ASP A 1 124 ? 4.982 -2.333 3.184 1.00 88.56 124 ASP A CA 1
ATOM 939 C C . ASP A 1 124 ? 4.186 -1.635 4.302 1.00 88.56 124 ASP A C 1
ATOM 941 O O . ASP A 1 124 ? 4.564 -0.531 4.719 1.00 88.56 124 ASP A O 1
ATOM 945 N N . PRO A 1 125 ? 3.100 -2.250 4.811 1.00 90.81 125 PRO A N 1
ATOM 946 C CA . PRO A 1 125 ? 2.326 -1.713 5.928 1.00 90.81 125 PRO A CA 1
ATOM 947 C C . PRO A 1 125 ? 3.159 -1.415 7.181 1.00 90.81 125 PRO A C 1
ATOM 949 O O . PRO A 1 125 ? 2.809 -0.508 7.935 1.00 90.81 125 PRO A O 1
ATOM 952 N N . LYS A 1 126 ? 4.291 -2.104 7.396 1.00 89.62 126 LYS A N 1
ATOM 953 C CA . LYS A 1 126 ? 5.175 -1.846 8.547 1.00 89.62 126 LYS A CA 1
ATOM 954 C C . LYS A 1 126 ? 5.828 -0.465 8.505 1.00 89.62 126 LYS A C 1
ATOM 956 O O . LYS A 1 126 ? 6.167 0.083 9.549 1.00 89.62 126 LYS A O 1
ATOM 961 N N . GLU A 1 127 ? 5.975 0.133 7.323 1.00 91.00 127 GLU A N 1
ATOM 962 C CA . GLU A 1 127 ? 6.534 1.482 7.174 1.00 91.00 127 GLU A CA 1
ATOM 963 C C . GLU A 1 127 ? 5.488 2.595 7.371 1.00 91.00 127 GLU A C 1
ATOM 965 O O . GLU A 1 127 ? 5.837 3.779 7.399 1.00 91.00 127 GLU A O 1
ATOM 970 N N . ALA A 1 128 ? 4.200 2.247 7.470 1.00 93.75 128 ALA A N 1
ATOM 971 C CA . ALA A 1 128 ? 3.109 3.214 7.425 1.00 93.75 128 ALA A CA 1
ATOM 972 C C . ALA A 1 128 ? 3.149 4.211 8.588 1.00 93.75 128 ALA A C 1
ATOM 974 O O . ALA A 1 128 ? 3.020 5.418 8.373 1.00 93.75 128 ALA A O 1
ATOM 975 N N . TYR A 1 129 ? 3.386 3.717 9.806 1.00 94.44 129 TYR A N 1
ATOM 976 C CA . TYR A 1 129 ? 3.408 4.540 11.012 1.00 94.44 129 TYR A CA 1
ATOM 977 C C . TYR A 1 129 ? 4.432 5.678 10.925 1.00 94.44 129 TYR A C 1
ATOM 979 O O . TYR A 1 129 ? 4.056 6.842 11.058 1.00 94.44 129 TYR A O 1
ATOM 987 N N . GLU A 1 130 ? 5.697 5.379 10.617 1.00 91.69 130 GLU A N 1
ATOM 988 C CA . GLU A 1 130 ? 6.759 6.396 10.560 1.00 91.69 130 GLU A CA 1
ATOM 989 C C . GLU A 1 130 ? 6.519 7.437 9.457 1.00 91.69 130 GLU A C 1
ATOM 991 O O . GLU A 1 130 ? 6.728 8.642 9.653 1.00 91.69 130 GLU A O 1
ATOM 996 N N . LYS A 1 131 ? 5.993 7.001 8.304 1.00 93.44 131 LYS A N 1
ATOM 997 C CA . LYS A 1 131 ? 5.659 7.903 7.193 1.00 93.44 131 LYS A CA 1
ATOM 998 C C . LYS A 1 131 ? 4.502 8.834 7.550 1.00 93.44 131 LYS A C 1
ATOM 1000 O O . LYS A 1 131 ? 4.584 10.040 7.305 1.00 93.44 131 LYS A O 1
ATOM 1005 N N . PHE A 1 132 ? 3.442 8.310 8.162 1.00 95.75 132 PHE A N 1
ATOM 1006 C CA . PHE A 1 132 ? 2.301 9.124 8.580 1.00 95.75 132 PHE A CA 1
ATOM 1007 C C . PHE A 1 132 ? 2.634 10.028 9.765 1.00 95.75 132 PHE A C 1
ATOM 1009 O O . PHE A 1 132 ? 2.225 11.187 9.765 1.00 95.75 132 PHE A O 1
ATOM 1016 N N . LYS A 1 133 ? 3.437 9.568 10.726 1.00 93.44 133 LYS A N 1
ATOM 1017 C CA . LYS A 1 133 ? 3.921 10.385 11.846 1.00 93.44 133 LYS A CA 1
ATOM 1018 C C . LYS A 1 133 ? 4.726 11.589 11.363 1.00 93.44 133 LYS A C 1
ATOM 1020 O O . LYS A 1 133 ? 4.506 12.708 11.827 1.00 93.44 133 LYS A O 1
ATOM 1025 N N . THR A 1 134 ? 5.609 11.379 10.390 1.00 92.19 134 THR A N 1
ATOM 1026 C CA . THR A 1 134 ? 6.383 12.458 9.761 1.00 92.19 134 THR A CA 1
ATOM 1027 C C . THR A 1 134 ? 5.476 13.471 9.061 1.00 92.19 134 THR A C 1
ATOM 1029 O O . THR A 1 134 ? 5.597 14.674 9.298 1.00 92.19 134 THR A O 1
ATOM 1032 N N . LEU A 1 135 ? 4.514 13.002 8.257 1.00 90.94 135 LEU A N 1
ATOM 1033 C CA . LEU A 1 135 ? 3.562 13.885 7.576 1.00 90.94 135 LEU A CA 1
ATOM 1034 C C . LEU A 1 135 ? 2.682 14.666 8.566 1.00 90.94 135 LEU A C 1
ATOM 1036 O O . LEU A 1 135 ? 2.484 15.865 8.388 1.00 90.94 135 LEU A O 1
ATOM 1040 N N . GLN A 1 136 ? 2.195 14.019 9.628 1.00 91.25 136 GLN A N 1
ATOM 1041 C CA . GLN A 1 136 ? 1.389 14.660 10.670 1.00 91.25 136 GLN A CA 1
ATOM 1042 C C . GLN A 1 136 ? 2.152 15.817 11.326 1.00 91.25 136 GLN A C 1
ATOM 1044 O O . GLN A 1 136 ? 1.621 16.923 11.414 1.00 91.25 136 GLN A O 1
ATOM 1049 N N . ARG A 1 137 ? 3.421 15.604 11.697 1.00 89.94 137 ARG A N 1
ATOM 1050 C CA . ARG A 1 137 ? 4.282 16.657 12.261 1.00 89.94 137 ARG A CA 1
ATOM 1051 C C . ARG A 1 137 ? 4.498 17.818 11.288 1.00 89.94 137 ARG A C 1
ATOM 1053 O O . ARG A 1 137 ? 4.486 18.969 11.716 1.00 89.94 137 ARG A O 1
ATOM 1060 N N . SER A 1 138 ? 4.676 17.537 9.995 1.00 88.19 138 SER A N 1
ATOM 1061 C CA . SER A 1 138 ? 4.811 18.580 8.964 1.00 88.19 138 SER A CA 1
ATOM 1062 C C . SER A 1 138 ? 3.552 19.445 8.871 1.00 88.19 138 SER A C 1
ATOM 1064 O O . SER A 1 138 ? 3.637 20.668 8.934 1.00 88.19 138 SER A O 1
ATOM 1066 N N . LEU A 1 139 ? 2.377 18.814 8.796 1.00 84.81 139 LEU A N 1
ATOM 1067 C CA . LEU A 1 139 ? 1.094 19.516 8.690 1.00 84.81 139 LEU A CA 1
ATOM 1068 C C . LEU A 1 139 ? 0.775 20.338 9.947 1.00 84.81 139 LEU A C 1
ATOM 1070 O O . LEU A 1 139 ? 0.205 21.424 9.859 1.00 84.81 139 LEU A O 1
ATOM 1074 N N . GLU A 1 140 ? 1.144 19.847 11.130 1.00 84.38 140 GLU A N 1
ATOM 1075 C CA . GLU A 1 140 ? 0.993 20.596 12.382 1.00 84.38 140 GLU A CA 1
ATOM 1076 C C . GLU A 1 140 ? 1.887 21.837 12.437 1.00 84.38 140 GLU A C 1
ATOM 1078 O O . GLU A 1 140 ? 1.447 22.871 12.937 1.00 84.38 140 GLU A O 1
ATOM 1083 N N . ARG A 1 141 ? 3.114 21.755 11.905 1.00 77.06 141 ARG A N 1
ATOM 1084 C CA . ARG A 1 141 ? 4.034 22.899 11.804 1.00 77.06 141 ARG A CA 1
ATOM 1085 C C . ARG A 1 141 ? 3.520 23.950 10.823 1.00 77.06 141 ARG A C 1
ATOM 1087 O O . ARG A 1 141 ? 3.481 25.126 11.169 1.00 77.06 141 ARG A O 1
ATOM 1094 N N . GLU A 1 142 ? 3.056 23.530 9.645 1.00 76.25 142 GLU A N 1
ATOM 1095 C CA . GLU A 1 142 ? 2.454 24.430 8.649 1.00 76.25 142 GLU A CA 1
ATOM 1096 C C . GLU A 1 142 ? 1.239 25.178 9.219 1.00 76.25 142 GLU A C 1
ATOM 1098 O O . GLU A 1 142 ? 1.126 26.393 9.066 1.00 76.25 142 GLU A O 1
ATOM 1103 N N . ASN A 1 143 ? 0.370 24.479 9.955 1.00 71.25 143 ASN A N 1
ATOM 1104 C CA . ASN A 1 143 ? -0.814 25.082 10.571 1.00 71.25 143 ASN A CA 1
ATOM 1105 C C . ASN A 1 143 ? -0.496 26.057 11.720 1.00 71.25 143 ASN A C 1
ATOM 1107 O O . ASN A 1 143 ? -1.337 26.893 12.043 1.00 71.25 143 ASN A O 1
ATOM 1111 N N . ARG A 1 144 ? 0.685 25.964 12.348 1.00 70.31 144 ARG A N 1
ATOM 1112 C CA . ARG A 1 144 ? 1.123 26.892 13.408 1.00 70.31 144 ARG A CA 1
ATOM 1113 C C . ARG A 1 144 ? 1.730 28.191 12.871 1.00 70.31 144 ARG A C 1
ATOM 1115 O O . ARG A 1 144 ? 1.998 29.084 13.665 1.00 70.31 144 ARG A O 1
ATOM 1122 N N . GLY A 1 145 ? 1.908 28.323 11.553 1.00 52.69 145 GLY A N 1
ATOM 1123 C CA . GLY A 1 145 ? 2.415 29.554 10.941 1.00 52.69 145 GLY A CA 1
ATOM 1124 C C . GLY A 1 145 ? 3.888 29.850 11.243 1.00 52.69 145 GLY A C 1
ATOM 1125 O O . GLY A 1 145 ? 4.300 31.001 11.126 1.00 52.69 145 GLY A O 1
ATOM 1126 N N . ASP A 1 146 ? 4.684 28.842 11.619 1.00 50.44 146 ASP A N 1
ATOM 1127 C CA . ASP A 1 146 ? 6.114 29.012 11.892 1.00 50.44 146 ASP A CA 1
ATOM 1128 C C . ASP A 1 146 ? 6.870 29.401 10.609 1.00 50.44 146 ASP A C 1
ATOM 1130 O O . ASP A 1 146 ? 7.206 28.571 9.758 1.00 50.44 146 ASP A O 1
ATOM 1134 N N . SER A 1 147 ? 7.156 30.695 10.461 1.00 44.28 147 SER A N 1
ATOM 1135 C CA . SER A 1 147 ? 7.978 31.227 9.380 1.00 44.28 147 SER A CA 1
ATOM 1136 C C . SER A 1 147 ? 9.477 31.161 9.730 1.00 44.28 147 SER A C 1
ATOM 1138 O O . SER A 1 147 ? 10.023 32.080 10.329 1.00 44.28 147 SER A O 1
ATOM 1140 N N . MET A 1 148 ? 10.130 30.092 9.251 1.00 50.84 148 MET A N 1
ATOM 1141 C CA . MET A 1 148 ? 11.516 29.999 8.733 1.00 50.84 148 MET A CA 1
ATOM 1142 C C . MET A 1 148 ? 12.744 30.253 9.651 1.00 50.84 148 MET A C 1
ATOM 1144 O O . MET A 1 148 ? 13.073 31.395 9.951 1.00 50.84 148 MET A O 1
ATOM 1148 N N . ALA A 1 149 ? 13.593 29.225 9.864 1.00 38.31 149 ALA A N 1
ATOM 1149 C CA . ALA A 1 149 ? 15.022 29.419 10.185 1.00 38.31 149 ALA A CA 1
ATOM 1150 C C . ALA A 1 149 ? 15.936 28.225 9.802 1.00 38.31 149 ALA A C 1
ATOM 1152 O O . ALA A 1 149 ? 16.105 27.281 10.557 1.00 38.31 149 ALA A O 1
ATOM 1153 N N . LYS A 1 150 ? 16.539 28.314 8.607 1.00 41.69 150 LYS A N 1
ATOM 1154 C CA . LYS A 1 150 ? 17.920 27.948 8.189 1.00 41.69 150 LYS A CA 1
ATOM 1155 C C . LYS A 1 150 ? 18.616 26.625 8.593 1.00 41.69 150 LYS A C 1
ATOM 1157 O O . LYS A 1 150 ? 19.453 26.198 7.802 1.00 41.69 150 LYS A O 1
ATOM 1162 N N . GLU A 1 151 ? 18.326 25.963 9.707 1.00 40.25 151 GLU A N 1
ATOM 1163 C CA . GLU A 1 151 ? 19.069 24.766 10.149 1.00 40.25 151 GLU A CA 1
ATOM 1164 C C . GLU A 1 151 ? 18.623 23.483 9.422 1.00 40.25 151 GLU A C 1
ATOM 1166 O O . GLU A 1 151 ? 19.461 22.693 8.985 1.00 40.25 151 GLU A O 1
ATOM 1171 N N . ASP A 1 152 ? 17.327 23.338 9.130 1.00 42.97 152 ASP A N 1
ATOM 1172 C CA . ASP A 1 152 ? 16.774 22.117 8.512 1.00 42.97 152 ASP A CA 1
ATOM 1173 C C . ASP A 1 152 ? 17.103 21.946 7.018 1.00 42.97 152 ASP A C 1
ATOM 1175 O O . ASP A 1 152 ? 17.033 20.838 6.485 1.00 42.97 152 ASP A O 1
ATOM 1179 N N . LYS A 1 153 ? 17.532 23.003 6.308 1.00 39.88 153 LYS A N 1
ATOM 1180 C CA . LYS A 1 153 ? 17.985 22.851 4.908 1.00 39.88 153 LYS A CA 1
ATOM 1181 C C . LYS A 1 153 ? 19.249 21.997 4.804 1.00 39.88 153 LYS A C 1
ATOM 1183 O O . LYS A 1 153 ? 19.454 21.360 3.774 1.00 39.88 153 LYS A O 1
ATOM 1188 N N . ARG A 1 154 ? 20.077 21.970 5.854 1.00 40.53 154 ARG A N 1
ATOM 1189 C CA . ARG A 1 154 ? 21.283 21.137 5.902 1.00 40.53 154 ARG A CA 1
ATOM 1190 C C . ARG A 1 154 ? 20.920 19.672 6.141 1.00 40.53 154 ARG A C 1
ATOM 1192 O O . ARG A 1 154 ? 21.406 18.813 5.419 1.00 40.53 154 ARG A O 1
ATOM 1199 N N . PHE A 1 155 ? 19.967 19.420 7.039 1.00 38.06 155 PHE A N 1
ATOM 1200 C CA . PHE A 1 155 ? 19.490 18.074 7.361 1.00 38.06 155 PHE A CA 1
ATOM 1201 C C . PHE A 1 155 ? 18.713 17.429 6.203 1.00 38.06 155 PHE A C 1
ATOM 1203 O O . PHE A 1 155 ? 18.974 16.286 5.845 1.00 38.06 155 PHE A O 1
ATOM 1210 N N . ILE A 1 156 ? 17.837 18.182 5.523 1.00 47.16 156 ILE A N 1
ATOM 1211 C CA . ILE A 1 156 ? 17.129 17.703 4.319 1.00 47.16 156 ILE A CA 1
ATOM 1212 C C . ILE A 1 156 ? 18.111 17.439 3.165 1.00 47.16 156 ILE A C 1
ATOM 1214 O O . ILE A 1 156 ? 17.907 16.504 2.386 1.00 47.16 156 ILE A O 1
ATOM 1218 N N . SER A 1 157 ? 19.179 18.239 3.051 1.00 46.72 157 SER A N 1
ATOM 1219 C CA . SER A 1 157 ? 20.249 18.025 2.070 1.00 46.72 157 SER A CA 1
ATOM 1220 C C . SER A 1 157 ? 21.021 16.742 2.369 1.00 46.72 157 SER A C 1
ATOM 1222 O O . SER A 1 157 ? 21.165 15.911 1.479 1.00 46.72 157 SER A O 1
ATOM 1224 N N . GLU A 1 158 ? 21.454 16.547 3.614 1.00 52.09 158 GLU A N 1
ATOM 1225 C CA . GLU A 1 158 ? 22.220 15.373 4.038 1.00 52.09 158 GLU A CA 1
ATOM 1226 C C . GLU A 1 158 ? 21.386 14.092 3.996 1.00 52.09 158 GLU A C 1
ATOM 1228 O O . GLU A 1 158 ? 21.882 13.070 3.540 1.00 52.09 158 GLU A O 1
ATOM 1233 N N . GLU A 1 159 ? 20.108 14.122 4.379 1.00 56.72 159 GLU A N 1
ATOM 1234 C CA . GLU A 1 159 ? 19.232 12.947 4.329 1.00 56.72 159 GLU A CA 1
ATOM 1235 C C . GLU A 1 159 ? 18.851 12.584 2.884 1.00 56.72 159 GLU A C 1
ATOM 1237 O O . GLU A 1 159 ? 18.830 11.407 2.518 1.00 56.72 159 GLU A O 1
ATOM 1242 N N . SER A 1 160 ? 18.651 13.579 2.012 1.00 53.50 160 SER A N 1
ATOM 1243 C CA . SER A 1 160 ? 18.467 13.358 0.569 1.00 53.50 160 SER A CA 1
ATOM 1244 C C . SER A 1 160 ? 19.742 12.849 -0.105 1.00 53.50 160 SER A C 1
ATOM 1246 O O . SER A 1 160 ? 19.676 12.021 -1.016 1.00 53.50 160 SER A O 1
ATOM 1248 N N . GLU A 1 161 ? 20.907 13.320 0.335 1.00 70.38 161 GLU A N 1
ATOM 1249 C CA . GLU A 1 161 ? 22.209 12.888 -0.160 1.00 70.38 161 GLU A CA 1
ATOM 1250 C C . GLU A 1 161 ? 22.556 11.484 0.344 1.00 70.38 161 GLU A C 1
ATOM 1252 O O . GLU A 1 161 ? 22.909 10.631 -0.467 1.00 70.38 161 GLU A O 1
ATOM 1257 N N . LEU A 1 162 ? 22.322 11.170 1.623 1.00 65.56 162 LEU A N 1
ATOM 1258 C CA . LEU A 1 162 ? 22.413 9.814 2.168 1.00 65.56 162 LEU A CA 1
ATOM 1259 C C . LEU A 1 162 ? 21.440 8.871 1.470 1.00 65.56 162 LEU A C 1
ATOM 1261 O O . LEU A 1 162 ? 21.813 7.739 1.170 1.00 65.56 162 LEU A O 1
ATOM 1265 N N . LYS A 1 163 ? 20.212 9.313 1.184 1.00 65.12 163 LYS A N 1
ATOM 1266 C CA . LYS A 1 163 ? 19.235 8.522 0.433 1.00 65.12 163 LYS A CA 1
ATOM 1267 C C . LYS A 1 163 ? 19.731 8.248 -0.983 1.00 65.12 163 LYS A C 1
ATOM 1269 O O . LYS A 1 163 ? 19.748 7.091 -1.384 1.00 65.12 163 LYS A O 1
ATOM 1274 N N . ARG A 1 164 ? 20.242 9.258 -1.696 1.00 67.88 164 ARG A N 1
ATOM 1275 C CA . ARG A 1 164 ? 20.870 9.083 -3.020 1.00 67.88 164 ARG A CA 1
ATOM 1276 C C . ARG A 1 164 ? 22.088 8.166 -2.967 1.00 67.88 164 ARG A C 1
ATOM 1278 O O . ARG A 1 164 ? 22.249 7.322 -3.843 1.00 67.88 164 ARG A O 1
ATOM 1285 N N . ILE A 1 165 ? 22.942 8.305 -1.955 1.00 72.06 165 ILE A N 1
ATOM 1286 C CA . ILE A 1 165 ? 24.116 7.449 -1.748 1.00 72.06 165 ILE A CA 1
ATOM 1287 C C . ILE A 1 165 ? 23.664 6.016 -1.465 1.00 72.06 165 ILE A C 1
ATOM 1289 O O . ILE A 1 165 ? 24.214 5.085 -2.044 1.00 72.06 165 ILE A O 1
ATOM 1293 N N . ARG A 1 166 ? 22.643 5.816 -0.628 1.00 69.06 166 ARG A N 1
ATOM 1294 C CA . ARG A 1 166 ? 22.093 4.501 -0.284 1.00 69.06 166 ARG A CA 1
ATOM 1295 C C . ARG A 1 166 ? 21.397 3.852 -1.473 1.00 69.06 166 ARG A C 1
ATOM 1297 O O . ARG A 1 166 ? 21.624 2.672 -1.698 1.00 69.06 166 ARG A O 1
ATOM 1304 N N . GLU A 1 167 ? 20.620 4.597 -2.251 1.00 65.00 167 GLU A N 1
ATOM 1305 C CA . GLU A 1 167 ? 19.984 4.134 -3.489 1.00 65.00 167 GLU A CA 1
ATOM 1306 C C . GLU A 1 167 ? 21.032 3.757 -4.535 1.00 65.00 167 GLU A C 1
ATOM 1308 O O . GLU A 1 167 ? 20.977 2.651 -5.063 1.00 65.00 167 GLU A O 1
ATOM 1313 N N . LYS A 1 168 ? 22.052 4.597 -4.757 1.00 69.94 168 LYS A N 1
ATOM 1314 C CA . LYS A 1 168 ? 23.184 4.265 -5.638 1.00 69.94 168 LYS A CA 1
ATOM 1315 C C . LYS A 1 168 ? 23.949 3.040 -5.151 1.00 69.94 168 LYS A C 1
ATOM 1317 O O . LYS A 1 168 ? 24.286 2.172 -5.948 1.00 69.94 168 LYS A O 1
ATOM 1322 N N . LYS A 1 169 ? 24.213 2.938 -3.846 1.00 71.31 169 LYS A N 1
ATOM 1323 C CA . LYS A 1 169 ? 24.943 1.809 -3.255 1.00 71.31 169 LYS A CA 1
ATOM 1324 C C . LYS A 1 169 ? 24.109 0.530 -3.297 1.00 71.31 169 LYS A C 1
ATOM 1326 O O . LYS A 1 169 ? 24.664 -0.528 -3.549 1.00 71.31 169 LYS A O 1
ATOM 1331 N N . LEU A 1 170 ? 22.793 0.615 -3.109 1.00 67.19 170 LEU A N 1
ATOM 1332 C CA . LEU A 1 170 ? 21.867 -0.511 -3.220 1.00 67.19 170 LEU A CA 1
ATOM 1333 C C . LEU A 1 170 ? 21.688 -0.948 -4.675 1.00 67.19 170 LEU A C 1
ATOM 1335 O O . LEU A 1 170 ? 21.681 -2.145 -4.927 1.00 67.19 170 LEU A O 1
ATOM 1339 N N . ALA A 1 171 ? 21.593 -0.013 -5.621 1.00 64.25 171 ALA A N 1
ATOM 1340 C CA . ALA A 1 171 ? 21.588 -0.302 -7.051 1.00 64.25 171 ALA A CA 1
ATOM 1341 C C . ALA A 1 171 ? 22.897 -0.986 -7.464 1.00 64.25 171 ALA A C 1
ATOM 1343 O O . ALA A 1 171 ? 22.848 -2.069 -8.030 1.00 64.25 171 ALA A O 1
ATOM 1344 N N . ALA A 1 172 ? 24.052 -0.454 -7.053 1.00 63.88 172 ALA A N 1
ATOM 1345 C CA . ALA A 1 172 ? 25.354 -1.069 -7.308 1.00 63.88 172 ALA A CA 1
ATOM 1346 C C . ALA A 1 172 ? 25.508 -2.442 -6.625 1.00 63.88 172 ALA A C 1
ATOM 1348 O O . ALA A 1 172 ? 26.097 -3.358 -7.190 1.00 63.88 172 ALA A O 1
ATOM 1349 N N . LEU A 1 173 ? 24.974 -2.625 -5.411 1.00 65.38 173 LEU A N 1
ATOM 1350 C CA . LEU A 1 173 ? 24.964 -3.922 -4.725 1.00 65.38 173 LEU A CA 1
ATOM 1351 C C . LEU A 1 173 ? 24.008 -4.919 -5.390 1.00 65.38 173 LEU A C 1
ATOM 1353 O O . LEU A 1 173 ? 24.327 -6.102 -5.441 1.00 65.38 173 LEU A O 1
ATOM 1357 N N . ARG A 1 174 ? 22.858 -4.466 -5.903 1.00 59.62 174 ARG A N 1
ATOM 1358 C CA . ARG A 1 174 ? 21.900 -5.283 -6.665 1.00 59.62 174 ARG A CA 1
ATOM 1359 C C . ARG A 1 174 ? 22.456 -5.667 -8.025 1.00 59.62 174 ARG A C 1
ATOM 1361 O O . ARG A 1 174 ? 22.312 -6.817 -8.403 1.00 59.62 174 ARG A O 1
ATOM 1368 N N . GLU A 1 175 ? 23.135 -4.749 -8.699 1.00 55.09 175 GLU A N 1
ATOM 1369 C CA . GLU A 1 175 ? 23.865 -4.998 -9.939 1.00 55.09 175 GLU A CA 1
ATOM 1370 C C . GLU A 1 175 ? 24.974 -6.024 -9.686 1.00 55.09 175 GLU A C 1
ATOM 1372 O O . GLU A 1 175 ? 24.951 -7.090 -10.286 1.00 55.09 175 GLU A O 1
ATOM 1377 N N . ARG A 1 176 ? 25.843 -5.806 -8.683 1.00 57.47 176 ARG A N 1
ATOM 1378 C CA . ARG A 1 176 ? 26.862 -6.797 -8.281 1.00 57.47 176 ARG A CA 1
ATOM 1379 C C . ARG A 1 176 ? 26.248 -8.144 -7.903 1.00 57.47 176 ARG A C 1
ATOM 1381 O O . ARG A 1 176 ? 26.817 -9.174 -8.246 1.00 57.47 176 ARG A O 1
ATOM 1388 N N . ARG A 1 177 ? 25.104 -8.162 -7.210 1.00 48.09 177 ARG A N 1
ATOM 1389 C CA . ARG A 1 177 ? 24.399 -9.398 -6.841 1.00 48.09 177 ARG A CA 1
ATOM 1390 C C . ARG A 1 177 ? 23.808 -10.097 -8.064 1.00 48.09 177 ARG A C 1
ATOM 1392 O O . ARG A 1 177 ? 23.974 -11.301 -8.156 1.00 48.09 177 ARG A O 1
ATOM 1399 N N . ALA A 1 178 ? 23.195 -9.377 -9.000 1.00 52.06 178 ALA A N 1
ATOM 1400 C CA . ALA A 1 178 ? 22.668 -9.936 -10.245 1.00 52.06 178 ALA A CA 1
ATOM 1401 C C . ALA A 1 178 ? 23.792 -10.545 -11.099 1.00 52.06 178 ALA A C 1
ATOM 1403 O O . ALA A 1 178 ? 23.647 -11.671 -11.569 1.00 52.06 178 ALA A O 1
ATOM 1404 N N . THR A 1 179 ? 24.951 -9.880 -11.178 1.00 53.47 179 THR A N 1
ATOM 1405 C CA . THR A 1 179 ? 26.163 -10.426 -11.810 1.00 53.47 179 THR A CA 1
ATOM 1406 C C . THR A 1 179 ? 26.689 -11.669 -11.079 1.00 53.47 179 THR A C 1
ATOM 1408 O O . THR A 1 179 ? 27.196 -12.584 -11.717 1.00 53.47 179 THR A O 1
ATOM 1411 N N . MET A 1 180 ? 26.547 -11.739 -9.749 1.00 50.31 180 MET A N 1
ATOM 1412 C CA . MET A 1 180 ? 26.984 -12.881 -8.927 1.00 50.31 180 MET A CA 1
ATOM 1413 C C . MET A 1 180 ? 25.992 -14.058 -8.908 1.00 50.31 180 MET A C 1
ATOM 1415 O O . MET A 1 180 ? 26.403 -15.179 -8.626 1.00 50.31 180 MET A O 1
ATOM 1419 N N . THR A 1 181 ? 24.699 -13.830 -9.170 1.00 47.28 181 THR A N 1
ATOM 14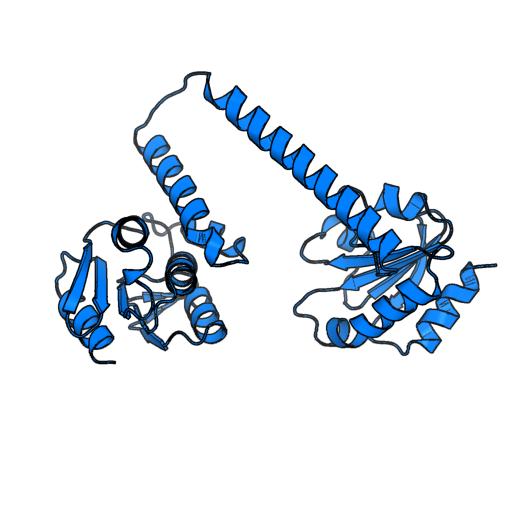20 C CA . THR A 1 181 ? 23.644 -14.866 -9.132 1.00 47.28 181 THR A CA 1
ATOM 1421 C C . THR A 1 181 ? 23.067 -15.219 -10.507 1.00 47.28 181 THR A C 1
ATOM 1423 O O . THR A 1 181 ? 22.151 -16.034 -10.580 1.00 47.28 181 THR A O 1
ATOM 1426 N N . GLY A 1 182 ? 23.561 -14.607 -11.590 1.00 68.06 182 GLY A N 1
ATOM 1427 C CA . GLY A 1 182 ? 23.129 -14.870 -12.971 1.00 68.06 182 GLY A CA 1
ATOM 1428 C C . GLY A 1 182 ? 21.668 -14.507 -13.270 1.00 68.06 182 GLY A C 1
ATOM 1429 O O . GLY A 1 182 ? 21.084 -15.050 -14.196 1.00 68.06 182 GLY A O 1
ATOM 1430 N N . GLY A 1 183 ? 21.040 -13.651 -12.461 1.00 84.44 183 GLY A N 1
ATOM 1431 C CA . GLY A 1 183 ? 19.636 -13.259 -12.633 1.00 84.44 183 GLY A CA 1
ATOM 1432 C C . GLY A 1 183 ? 19.476 -12.015 -13.510 1.00 84.44 183 GLY A C 1
ATOM 1433 O O . GLY A 1 183 ? 20.458 -11.312 -13.759 1.00 84.44 183 GLY A O 1
ATOM 1434 N N . PRO A 1 184 ? 18.248 -11.703 -13.960 1.00 90.56 184 PRO A N 1
ATOM 1435 C CA . PRO A 1 184 ? 18.018 -10.539 -14.792 1.00 90.56 184 PRO A CA 1
ATOM 1436 C C . 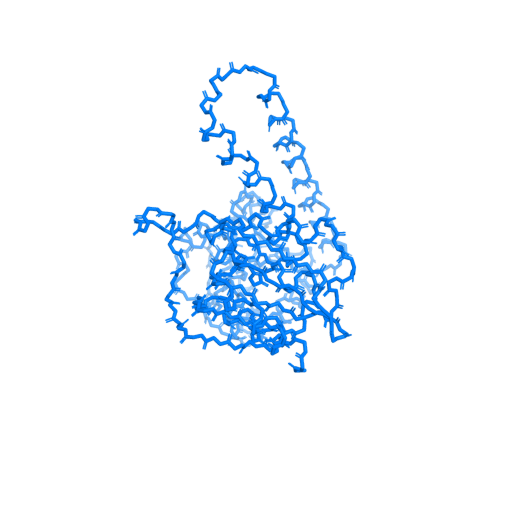PRO A 1 184 ? 18.183 -9.256 -13.969 1.00 90.56 184 PRO A C 1
ATOM 1438 O O . PRO A 1 184 ? 17.805 -9.184 -12.798 1.00 90.56 184 PRO A O 1
ATOM 1441 N N . VAL A 1 185 ? 18.758 -8.230 -14.587 1.00 91.56 185 VAL A N 1
ATOM 1442 C CA . VAL A 1 185 ? 19.056 -6.952 -13.933 1.00 91.56 185 VAL A CA 1
ATOM 1443 C C . VAL A 1 185 ? 17.799 -6.086 -13.871 1.00 91.56 185 VAL A C 1
ATOM 1445 O O . VAL A 1 185 ? 17.096 -5.920 -14.864 1.00 91.56 185 VAL A O 1
ATOM 1448 N N . HIS A 1 186 ? 17.518 -5.484 -12.717 1.00 92.38 186 HIS A N 1
ATOM 1449 C CA . HIS A 1 186 ? 16.445 -4.496 -12.613 1.00 92.38 186 HIS A CA 1
ATOM 1450 C C . HIS A 1 186 ? 16.892 -3.171 -13.227 1.00 92.38 186 HIS A C 1
ATOM 1452 O O . HIS A 1 186 ? 17.822 -2.534 -12.731 1.00 92.38 186 HIS A O 1
ATOM 1458 N N . LEU A 1 187 ? 16.217 -2.768 -14.296 1.00 94.25 187 LEU A N 1
ATOM 1459 C CA . LEU A 1 187 ? 16.475 -1.520 -14.995 1.00 94.25 187 LEU A CA 1
ATOM 1460 C C . LEU A 1 187 ? 15.531 -0.432 -14.490 1.00 94.25 187 LEU A C 1
ATOM 1462 O O . LEU A 1 187 ? 14.370 -0.701 -14.179 1.00 94.25 187 LEU A O 1
ATOM 1466 N N . VAL A 1 188 ? 16.046 0.795 -14.421 1.00 92.94 188 VAL A N 1
ATOM 1467 C CA . VAL A 1 188 ? 15.306 1.965 -13.942 1.00 92.94 188 VAL A CA 1
ATOM 1468 C C . VAL A 1 188 ? 15.532 3.179 -14.835 1.00 92.94 188 VAL A C 1
ATOM 1470 O O . VAL A 1 188 ? 16.607 3.318 -15.423 1.00 92.94 188 VAL A O 1
ATOM 1473 N N . ASP A 1 189 ? 14.558 4.091 -14.872 1.00 91.19 189 ASP A N 1
ATOM 1474 C CA . ASP A 1 189 ? 14.577 5.304 -15.710 1.00 91.19 189 ASP A CA 1
ATOM 1475 C C . ASP A 1 189 ? 15.888 6.096 -15.597 1.00 91.19 189 ASP A C 1
ATOM 1477 O O . ASP A 1 189 ? 16.425 6.584 -16.587 1.00 91.19 189 ASP A O 1
ATOM 1481 N N . SER A 1 190 ? 16.434 6.228 -14.385 1.00 89.31 190 SER A N 1
ATOM 1482 C CA . SER A 1 190 ? 17.601 7.079 -14.133 1.00 89.31 190 SER A CA 1
ATOM 1483 C C . SER A 1 190 ? 18.914 6.560 -14.720 1.00 89.31 190 SER A C 1
ATOM 1485 O O . SER A 1 190 ? 19.866 7.331 -14.807 1.00 89.31 190 SER A O 1
ATOM 1487 N N . SER A 1 191 ? 19.002 5.270 -15.050 1.00 89.38 191 SER A N 1
ATOM 1488 C CA . SER A 1 191 ? 20.249 4.641 -15.510 1.00 89.38 191 SER A CA 1
ATOM 1489 C C . SER A 1 191 ? 20.082 3.754 -16.741 1.00 89.38 191 SER A C 1
ATOM 1491 O O . SER A 1 191 ? 21.073 3.191 -17.198 1.00 89.38 191 SER A O 1
ATOM 1493 N N . PHE A 1 192 ? 18.866 3.635 -17.285 1.00 94.56 192 PHE A N 1
ATOM 1494 C CA . PHE A 1 192 ? 18.544 2.716 -18.375 1.00 94.56 192 PHE A CA 1
ATOM 1495 C C . PHE A 1 192 ? 19.526 2.827 -19.544 1.00 94.56 192 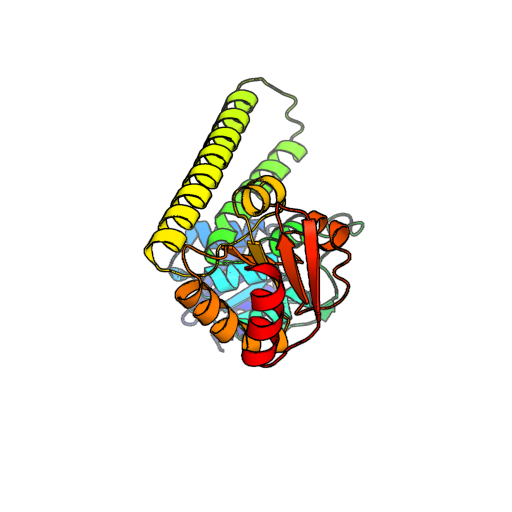PHE A C 1
ATOM 1497 O O . PHE A 1 192 ? 20.213 1.856 -19.855 1.00 94.56 192 PHE A O 1
ATOM 1504 N N . ASP A 1 193 ? 19.645 4.023 -20.128 1.00 92.00 193 ASP A N 1
ATOM 1505 C CA . ASP A 1 193 ? 20.486 4.285 -21.298 1.00 92.00 193 ASP A CA 1
ATOM 1506 C C . ASP A 1 193 ? 21.949 3.920 -21.068 1.00 92.00 193 ASP A C 1
ATOM 1508 O O . ASP A 1 193 ? 22.596 3.350 -21.944 1.00 92.00 193 ASP A O 1
ATOM 1512 N N . GLU A 1 194 ? 22.487 4.272 -19.901 1.00 91.38 194 GLU A N 1
ATOM 1513 C CA . GLU A 1 194 ? 23.871 3.967 -19.555 1.00 91.38 194 GLU A CA 1
ATOM 1514 C C . GLU A 1 194 ? 24.067 2.454 -19.438 1.00 91.38 194 GLU A C 1
ATOM 1516 O O . GLU A 1 194 ? 25.033 1.914 -19.979 1.00 91.38 194 GLU A O 1
ATOM 1521 N N . THR A 1 195 ? 23.138 1.765 -18.772 1.00 89.69 195 THR A N 1
ATOM 1522 C CA . THR A 1 195 ? 23.191 0.316 -18.591 1.00 89.69 195 THR A CA 1
ATOM 1523 C C . THR A 1 195 ? 23.106 -0.403 -19.937 1.00 89.69 195 THR A C 1
ATOM 1525 O O . THR A 1 195 ? 24.013 -1.163 -20.256 1.00 89.69 195 THR A O 1
ATOM 1528 N N . VAL A 1 196 ? 22.105 -0.131 -20.782 1.00 93.00 196 VAL A N 1
ATOM 1529 C CA . VAL A 1 196 ? 21.953 -0.847 -22.067 1.00 93.00 196 VAL A CA 1
ATOM 1530 C C . VAL A 1 196 ? 23.063 -0.531 -23.076 1.00 93.00 196 VAL A C 1
ATOM 1532 O O . VAL A 1 196 ? 23.369 -1.366 -23.921 1.00 93.00 196 VAL A O 1
ATOM 1535 N N . LYS A 1 197 ? 23.705 0.646 -22.996 1.00 91.94 197 LYS A N 1
ATOM 1536 C CA . LYS A 1 197 ? 24.842 1.012 -23.866 1.00 91.94 197 LYS A CA 1
ATOM 1537 C C . LYS A 1 197 ? 26.145 0.306 -23.495 1.00 91.94 197 LYS A C 1
ATOM 1539 O O . LYS A 1 197 ? 27.009 0.170 -24.356 1.00 91.94 197 LYS A O 1
ATOM 1544 N N . LYS A 1 198 ? 26.305 -0.140 -22.244 1.00 91.06 198 LYS A N 1
ATOM 1545 C CA . LYS A 1 198 ? 27.494 -0.893 -21.798 1.00 91.06 198 LYS A CA 1
ATOM 1546 C C . LYS A 1 198 ? 27.555 -2.309 -22.367 1.00 91.06 198 LYS A C 1
ATOM 1548 O O . LYS A 1 198 ? 28.610 -2.936 -22.307 1.00 91.06 198 LYS A O 1
ATOM 1553 N N . HIS A 1 199 ? 26.451 -2.810 -22.914 1.00 90.81 199 HIS A N 1
ATOM 1554 C CA . HIS A 1 199 ? 26.357 -4.158 -23.454 1.00 90.81 199 HIS A CA 1
ATOM 1555 C C . HIS A 1 199 ? 26.100 -4.121 -24.959 1.00 90.81 199 HIS A C 1
ATOM 1557 O O . HIS A 1 199 ? 25.296 -3.331 -25.453 1.00 90.81 199 HIS A O 1
ATOM 1563 N N . ALA A 1 200 ? 26.775 -5.008 -25.694 1.00 91.69 200 ALA A N 1
ATOM 1564 C CA . ALA A 1 200 ? 26.622 -5.104 -27.143 1.00 91.69 200 ALA A CA 1
ATOM 1565 C C . ALA A 1 200 ? 25.181 -5.466 -27.531 1.00 91.69 200 ALA A C 1
ATOM 1567 O O . ALA A 1 200 ? 24.619 -4.856 -28.440 1.00 91.69 200 ALA A O 1
ATOM 1568 N N . VAL A 1 201 ? 24.580 -6.417 -26.805 1.00 96.06 201 VAL A N 1
ATOM 1569 C CA . VAL A 1 201 ? 23.183 -6.835 -26.952 1.00 96.06 201 VAL A CA 1
ATOM 1570 C C . VAL A 1 201 ? 22.521 -6.895 -25.576 1.00 96.06 201 VAL A C 1
ATOM 1572 O O . VAL A 1 201 ? 23.127 -7.366 -24.610 1.00 96.06 201 VAL A O 1
ATOM 1575 N N . SER A 1 202 ? 21.279 -6.417 -25.478 1.00 96.69 202 SER A N 1
ATOM 1576 C CA . SER A 1 202 ? 20.454 -6.534 -24.270 1.00 96.69 202 SER A CA 1
ATOM 1577 C C . SER A 1 202 ? 19.037 -7.006 -24.598 1.00 96.69 202 SER A C 1
ATOM 1579 O O . SER A 1 202 ? 18.470 -6.587 -25.600 1.00 96.69 202 SER A O 1
ATOM 1581 N N . LEU A 1 203 ? 18.452 -7.832 -23.734 1.00 97.62 203 LEU A N 1
ATOM 1582 C CA . LEU A 1 203 ? 17.027 -8.159 -23.712 1.00 97.62 203 LEU A CA 1
ATOM 1583 C C . LEU A 1 203 ? 16.377 -7.395 -22.560 1.00 97.62 203 LEU A C 1
ATOM 1585 O O . LEU A 1 203 ? 16.799 -7.556 -21.418 1.00 97.62 203 LEU A O 1
ATOM 1589 N N . VAL A 1 204 ? 15.350 -6.601 -22.837 1.00 97.94 204 VAL A N 1
ATOM 1590 C CA . VAL A 1 204 ? 14.620 -5.832 -21.823 1.00 97.94 204 VAL A CA 1
ATOM 1591 C C . VAL A 1 204 ? 13.180 -6.319 -21.757 1.00 97.94 204 VAL A C 1
ATOM 1593 O O . VAL A 1 204 ? 12.415 -6.076 -22.683 1.00 97.94 204 VAL A O 1
ATOM 1596 N N . ASP A 1 205 ? 12.806 -6.978 -20.662 1.00 98.00 205 ASP A N 1
ATOM 1597 C CA . ASP A 1 205 ? 11.423 -7.361 -20.356 1.00 98.00 205 ASP A CA 1
ATOM 1598 C C . ASP A 1 205 ? 10.678 -6.199 -19.681 1.00 98.00 205 ASP A C 1
ATOM 1600 O O . ASP A 1 205 ? 10.944 -5.862 -18.523 1.00 98.00 205 ASP A O 1
ATOM 1604 N N . PHE A 1 206 ? 9.754 -5.579 -20.408 1.00 98.31 206 PHE A N 1
ATOM 1605 C CA . PHE A 1 206 ? 8.827 -4.571 -19.910 1.00 98.31 206 PHE A CA 1
ATOM 1606 C C . PHE A 1 206 ? 7.593 -5.255 -19.314 1.00 98.31 206 PHE A C 1
ATOM 1608 O O . PHE A 1 206 ? 6.816 -5.900 -20.026 1.00 98.31 206 PHE A O 1
ATOM 1615 N N . TRP A 1 207 ? 7.397 -5.090 -18.006 1.00 97.81 207 TRP A N 1
ATOM 1616 C CA . TRP A 1 207 ? 6.407 -5.842 -17.230 1.00 97.81 207 TRP A CA 1
ATOM 1617 C C . TRP A 1 207 ? 5.707 -4.981 -16.169 1.00 97.81 207 TRP A C 1
ATOM 1619 O O . TRP A 1 207 ? 6.086 -3.836 -15.934 1.00 97.81 207 TRP A O 1
ATOM 1629 N N . ALA A 1 208 ? 4.699 -5.548 -15.502 1.00 92.62 208 ALA A N 1
ATOM 1630 C CA . ALA A 1 208 ? 4.078 -4.988 -14.299 1.00 92.62 208 ALA A CA 1
ATOM 1631 C C . ALA A 1 208 ? 3.567 -6.106 -13.376 1.00 92.62 208 ALA A C 1
ATOM 1633 O O . ALA A 1 208 ? 3.322 -7.228 -13.828 1.00 92.62 208 ALA A O 1
ATOM 1634 N N . SER A 1 209 ? 3.374 -5.812 -12.089 1.00 89.75 209 SER A N 1
ATOM 1635 C CA . SER A 1 209 ? 2.963 -6.801 -11.075 1.00 89.75 209 SER A CA 1
ATOM 1636 C C . SER A 1 209 ? 1.535 -7.320 -11.260 1.00 89.75 209 SER A C 1
ATOM 1638 O O . SER A 1 209 ? 1.248 -8.462 -10.915 1.00 89.75 209 SER A O 1
ATOM 1640 N N . TRP A 1 210 ? 0.656 -6.510 -11.849 1.00 88.75 210 TRP A N 1
ATOM 1641 C CA . TRP A 1 210 ? -0.731 -6.866 -12.162 1.00 88.75 210 TRP A CA 1
ATOM 1642 C C . TRP A 1 210 ? -0.876 -7.645 -13.481 1.00 88.75 210 TRP A C 1
ATOM 1644 O O . TRP A 1 210 ? -1.963 -8.111 -13.821 1.00 88.75 210 TRP A O 1
ATOM 1654 N N . CYS A 1 211 ? 0.206 -7.804 -14.243 1.00 92.81 211 CYS A N 1
ATOM 1655 C CA . CYS A 1 211 ? 0.186 -8.480 -15.532 1.00 92.81 211 CYS A CA 1
ATOM 1656 C C . CYS A 1 211 ? 0.389 -9.992 -15.359 1.00 92.81 211 CYS A C 1
ATOM 1658 O O . CYS A 1 211 ? 1.516 -10.489 -15.327 1.00 92.81 211 CYS A O 1
ATOM 1660 N N . GLY A 1 212 ? -0.715 -10.743 -15.311 1.00 89.06 212 GLY A N 1
ATOM 1661 C CA . GLY A 1 212 ? -0.698 -12.210 -15.225 1.00 89.06 212 GLY A CA 1
ATOM 1662 C C . GLY A 1 212 ? 0.220 -12.896 -16.258 1.00 89.06 212 GLY A C 1
ATOM 1663 O O . GLY A 1 212 ? 1.069 -13.696 -15.862 1.00 89.06 212 GLY A O 1
ATOM 1664 N N . PRO A 1 213 ? 0.145 -12.558 -17.562 1.00 92.31 213 PRO A N 1
ATOM 1665 C CA . PRO A 1 213 ? 1.057 -13.110 -18.568 1.00 92.31 213 PRO A CA 1
ATOM 1666 C C . PRO A 1 213 ? 2.538 -12.764 -18.334 1.00 92.31 213 PRO A C 1
ATOM 1668 O O . PRO A 1 213 ? 3.409 -13.566 -18.656 1.00 92.31 213 PRO A O 1
ATOM 1671 N N . CYS A 1 214 ? 2.842 -11.608 -17.737 1.00 94.12 214 CYS A N 1
ATOM 1672 C CA . CYS A 1 214 ? 4.211 -11.223 -17.392 1.00 94.12 214 CYS A CA 1
ATOM 1673 C C . CYS A 1 214 ? 4.775 -12.104 -16.268 1.00 94.12 214 CYS A C 1
ATOM 1675 O O . CYS A 1 214 ? 5.938 -12.506 -16.313 1.00 94.12 214 CYS A O 1
ATOM 1677 N N . LEU A 1 215 ? 3.944 -12.442 -15.275 1.00 89.94 215 LEU A N 1
ATOM 1678 C CA . LEU A 1 215 ? 4.324 -13.359 -14.198 1.00 89.94 215 LEU A CA 1
ATOM 1679 C C . LEU A 1 215 ? 4.606 -14.767 -14.739 1.00 89.94 215 LEU A C 1
ATOM 1681 O O . LEU A 1 215 ? 5.580 -15.390 -14.327 1.00 89.94 215 LEU A O 1
ATOM 1685 N N . ALA A 1 216 ? 3.812 -15.238 -15.707 1.00 90.00 216 ALA A N 1
ATOM 1686 C CA . ALA A 1 216 ? 4.041 -16.524 -16.371 1.00 90.00 216 ALA A CA 1
ATOM 1687 C C . ALA A 1 216 ? 5.350 -16.554 -17.185 1.00 90.00 216 ALA A C 1
ATOM 1689 O O . ALA A 1 216 ? 6.011 -17.589 -17.253 1.00 90.00 216 ALA A O 1
ATOM 1690 N N . LEU A 1 217 ? 5.744 -15.422 -17.777 1.00 93.94 217 LEU A N 1
ATOM 1691 C CA . LEU A 1 217 ? 6.974 -15.291 -18.562 1.00 93.94 217 LEU A CA 1
ATOM 1692 C C . LEU A 1 217 ? 8.233 -15.123 -17.689 1.00 93.94 217 LEU A C 1
ATOM 1694 O O . LEU A 1 217 ? 9.338 -15.453 -18.122 1.00 93.94 217 LEU A O 1
ATOM 1698 N N . ALA A 1 218 ? 8.087 -14.641 -16.451 1.00 92.75 218 ALA A N 1
ATOM 1699 C CA . ALA A 1 218 ? 9.204 -14.302 -15.570 1.00 92.75 218 ALA A CA 1
ATOM 1700 C C . ALA A 1 218 ? 10.239 -15.432 -15.369 1.00 92.75 218 ALA A C 1
ATOM 1702 O O . ALA A 1 218 ? 11.427 -15.129 -15.504 1.00 92.75 218 ALA A O 1
ATOM 1703 N N . PRO A 1 219 ? 9.860 -16.711 -15.147 1.00 93.38 219 PRO A N 1
ATOM 1704 C CA . PRO A 1 219 ? 10.832 -17.800 -15.020 1.00 93.38 219 PRO A CA 1
ATOM 1705 C C . PRO A 1 219 ? 11.670 -18.007 -16.287 1.00 93.38 219 PRO A C 1
ATOM 1707 O O . PRO A 1 219 ? 12.857 -18.310 -16.198 1.00 93.38 219 PRO A O 1
ATOM 1710 N N . THR A 1 220 ? 11.078 -17.792 -17.468 1.00 95.31 220 THR A N 1
ATOM 1711 C CA . THR A 1 220 ? 11.802 -17.863 -18.748 1.00 95.31 220 THR A CA 1
ATOM 1712 C C . THR A 1 220 ? 12.830 -16.739 -18.857 1.00 95.31 220 THR A C 1
ATOM 1714 O O . THR A 1 220 ? 13.958 -16.982 -19.276 1.00 95.31 220 THR A O 1
ATOM 1717 N N . ILE A 1 221 ? 12.482 -15.518 -18.441 1.00 96.38 221 ILE A N 1
ATOM 1718 C CA . ILE A 1 221 ? 13.423 -14.386 -18.422 1.00 96.38 221 ILE A CA 1
ATOM 1719 C C . ILE A 1 221 ? 14.575 -14.642 -17.444 1.00 96.38 221 ILE A C 1
ATOM 1721 O O . ILE A 1 221 ? 15.728 -14.355 -17.760 1.00 96.38 221 ILE A O 1
ATOM 1725 N N . GLU A 1 222 ? 14.290 -15.220 -16.275 1.00 92.31 222 GLU A N 1
ATOM 1726 C CA . GLU A 1 222 ? 15.328 -15.594 -15.311 1.00 92.31 222 GLU A CA 1
ATOM 1727 C C . GLU A 1 222 ? 16.276 -16.671 -15.837 1.00 92.31 222 GLU A C 1
ATOM 1729 O O . GLU A 1 222 ? 17.481 -16.612 -15.602 1.00 92.31 222 GLU A O 1
ATOM 1734 N N . GLU A 1 223 ? 15.740 -17.659 -16.545 1.00 91.56 223 GLU A N 1
ATOM 1735 C CA . GLU A 1 223 ? 16.530 -18.705 -17.182 1.00 91.56 223 GLU A CA 1
ATOM 1736 C C . GLU A 1 223 ? 17.431 -18.138 -18.283 1.00 91.56 223 GLU A C 1
ATOM 1738 O O . GLU A 1 223 ? 18.630 -18.411 -18.287 1.00 91.56 223 GLU A O 1
ATOM 1743 N N . LEU A 1 224 ? 16.891 -17.277 -19.151 1.00 94.25 224 LEU A N 1
ATOM 1744 C CA . LEU A 1 224 ? 17.663 -16.605 -20.199 1.00 94.25 224 LEU A CA 1
ATOM 1745 C C . LEU A 1 224 ? 18.775 -15.725 -19.621 1.00 94.25 224 LEU A C 1
ATOM 1747 O O . LEU A 1 224 ? 19.871 -15.688 -20.177 1.00 94.25 224 LEU A O 1
ATOM 1751 N N . ALA A 1 225 ? 18.528 -15.054 -18.493 1.00 93.31 225 ALA A N 1
ATOM 1752 C CA . ALA A 1 225 ? 19.551 -14.266 -17.813 1.00 93.31 225 ALA A CA 1
ATOM 1753 C C . ALA A 1 225 ? 20.742 -15.115 -17.350 1.00 93.31 225 ALA A C 1
ATOM 1755 O O . ALA A 1 225 ? 21.887 -14.671 -17.454 1.00 93.31 225 ALA A O 1
ATOM 1756 N N . ARG A 1 226 ? 20.482 -16.351 -16.902 1.00 88.69 226 ARG A N 1
ATOM 1757 C CA . ARG A 1 226 ? 21.533 -17.302 -16.520 1.00 88.69 226 ARG A CA 1
ATOM 1758 C C . ARG A 1 226 ? 22.270 -17.841 -17.741 1.00 88.69 226 ARG A C 1
ATOM 1760 O O . ARG A 1 226 ? 23.496 -17.853 -17.748 1.00 88.69 226 ARG A O 1
ATOM 1767 N N . GLU A 1 227 ? 21.537 -18.276 -18.765 1.00 90.56 227 GLU A N 1
ATOM 1768 C CA . GLU A 1 227 ? 22.105 -18.907 -19.968 1.00 90.56 227 GLU A CA 1
ATOM 1769 C C . GLU A 1 227 ? 22.953 -17.949 -20.807 1.00 90.56 227 GLU A C 1
ATOM 1771 O O . GLU A 1 227 ? 24.017 -18.325 -21.300 1.00 90.56 227 GLU A O 1
ATOM 1776 N N . TYR A 1 228 ? 22.501 -16.703 -20.948 1.00 89.25 228 TYR A N 1
ATOM 1777 C CA . TYR A 1 228 ? 23.195 -15.677 -21.725 1.00 89.25 228 TYR A CA 1
ATOM 1778 C C . TYR A 1 228 ? 24.080 -14.767 -20.869 1.00 89.25 228 TYR A C 1
ATOM 1780 O O . TYR A 1 228 ? 24.619 -13.779 -21.380 1.00 89.25 228 TYR A O 1
ATOM 1788 N N . GLY A 1 229 ? 24.271 -15.100 -19.588 1.00 83.31 229 GLY A N 1
ATOM 1789 C CA . GLY A 1 229 ? 25.141 -14.365 -18.677 1.00 83.31 229 GLY A CA 1
ATOM 1790 C C . GLY A 1 229 ? 26.523 -14.119 -19.291 1.00 83.31 229 GLY A C 1
ATOM 1791 O O . GLY A 1 229 ? 27.182 -15.033 -19.783 1.00 83.31 229 GLY A O 1
ATOM 1792 N N . GLY A 1 230 ? 26.949 -12.855 -19.315 1.00 81.44 230 GLY A N 1
ATOM 1793 C CA . GLY A 1 230 ? 28.219 -12.429 -19.917 1.00 81.44 230 GLY A CA 1
ATOM 1794 C C . GLY A 1 230 ? 28.196 -12.207 -21.436 1.00 81.44 230 GLY A C 1
ATOM 1795 O O . GLY A 1 230 ? 29.110 -11.566 -21.946 1.00 81.44 230 GLY A O 1
ATOM 1796 N N . LYS A 1 231 ? 27.158 -12.660 -22.155 1.00 87.00 231 LYS A N 1
ATOM 1797 C CA . LYS A 1 231 ? 26.972 -12.424 -23.603 1.00 87.00 231 LYS A CA 1
ATOM 1798 C C . LYS A 1 231 ? 25.886 -11.390 -23.895 1.00 87.00 231 LYS A C 1
ATOM 1800 O O . LYS A 1 231 ? 26.090 -10.498 -24.714 1.00 87.00 231 LYS A O 1
ATOM 1805 N N . VAL A 1 232 ? 24.747 -11.503 -23.213 1.00 92.75 232 VAL A N 1
ATOM 1806 C CA . VAL A 1 232 ? 23.601 -10.593 -23.330 1.00 92.75 232 VAL A CA 1
ATOM 1807 C C . VAL A 1 232 ? 23.269 -10.061 -21.949 1.00 92.75 232 VAL A C 1
ATOM 1809 O O . VAL A 1 232 ? 23.184 -10.821 -20.985 1.00 92.75 232 VAL A O 1
ATOM 1812 N N . LEU A 1 233 ? 23.038 -8.755 -21.849 1.00 94.50 233 LEU A N 1
ATOM 1813 C CA . LEU A 1 233 ? 22.381 -8.212 -20.667 1.00 94.50 233 LEU A CA 1
ATOM 1814 C C . LEU A 1 233 ? 20.902 -8.579 -20.724 1.00 94.50 233 LEU A C 1
ATOM 1816 O O . LEU A 1 233 ? 20.175 -8.062 -21.564 1.00 94.50 233 LEU A O 1
ATOM 1820 N N . VAL A 1 234 ? 20.435 -9.418 -19.810 1.00 96.06 234 VAL A N 1
ATOM 1821 C CA . VAL A 1 234 ? 18.996 -9.624 -19.625 1.00 96.06 234 VAL A CA 1
ATOM 1822 C C . VAL A 1 234 ? 18.535 -8.739 -18.478 1.00 96.06 234 VAL A C 1
ATOM 1824 O O . VAL A 1 234 ? 19.028 -8.859 -17.357 1.00 96.06 234 VAL A O 1
ATOM 1827 N N . GLY A 1 235 ? 17.611 -7.828 -18.760 1.00 95.44 235 GLY A N 1
ATOM 1828 C CA . GLY A 1 235 ? 17.063 -6.887 -17.798 1.00 95.44 235 GLY A CA 1
ATOM 1829 C C . GLY A 1 235 ? 15.541 -6.908 -17.761 1.00 95.44 235 GLY A C 1
ATOM 1830 O O . GLY A 1 235 ? 14.886 -7.293 -18.727 1.00 95.44 235 GLY A O 1
ATOM 1831 N N . LYS A 1 236 ? 14.972 -6.475 -16.636 1.00 96.81 236 LYS A N 1
ATOM 1832 C CA . LYS A 1 236 ? 13.530 -6.266 -16.469 1.00 96.81 236 LYS A CA 1
ATOM 1833 C C . LYS A 1 236 ? 13.264 -4.829 -16.055 1.00 96.81 236 LYS A C 1
ATOM 1835 O O . LYS A 1 236 ? 13.956 -4.307 -15.181 1.00 96.81 236 LYS A O 1
ATOM 1840 N N . LEU A 1 237 ? 12.230 -4.225 -16.624 1.00 97.81 237 LEU A N 1
ATOM 1841 C CA . LEU A 1 237 ? 11.797 -2.866 -16.330 1.00 97.81 237 LEU A CA 1
ATOM 1842 C C . LEU A 1 237 ? 10.298 -2.858 -16.026 1.00 97.81 237 LEU A C 1
ATOM 1844 O O . LEU A 1 237 ? 9.484 -3.266 -16.852 1.00 97.81 237 LEU A O 1
ATOM 1848 N N . ASN A 1 238 ? 9.940 -2.418 -14.820 1.00 97.31 238 ASN A N 1
ATOM 1849 C CA . ASN A 1 238 ? 8.540 -2.266 -14.439 1.00 97.31 238 ASN A CA 1
ATOM 1850 C C . ASN A 1 238 ? 7.992 -0.958 -15.030 1.00 97.31 238 ASN A C 1
ATOM 1852 O O . ASN A 1 238 ? 8.533 0.109 -14.730 1.00 97.31 238 ASN A O 1
ATOM 1856 N N . VAL A 1 239 ? 6.948 -1.042 -15.857 1.00 94.75 239 VAL A N 1
ATOM 1857 C CA . VAL A 1 239 ? 6.409 0.107 -16.605 1.00 94.75 239 VAL A CA 1
ATOM 1858 C C . VAL A 1 239 ? 5.686 1.134 -15.728 1.00 94.75 239 VAL A C 1
ATOM 1860 O O . VAL A 1 239 ? 5.689 2.312 -16.072 1.00 94.75 239 VAL A O 1
ATOM 1863 N N . ASP A 1 240 ? 5.131 0.725 -14.582 1.00 89.00 240 ASP A N 1
ATOM 1864 C CA . ASP A 1 240 ? 4.474 1.639 -13.635 1.00 89.00 240 ASP A CA 1
ATOM 1865 C C . ASP A 1 240 ? 5.508 2.474 -12.869 1.00 89.00 240 ASP A C 1
ATOM 1867 O O . ASP A 1 240 ? 5.312 3.659 -12.598 1.00 89.00 240 ASP A O 1
ATOM 1871 N N . GLU A 1 241 ? 6.632 1.847 -12.517 1.00 87.56 241 GLU A N 1
ATOM 1872 C CA . GLU A 1 241 ? 7.724 2.490 -11.781 1.00 87.56 241 GLU A CA 1
ATOM 1873 C C . GLU A 1 241 ? 8.621 3.342 -12.688 1.00 87.56 241 GLU A C 1
ATOM 1875 O O . GLU A 1 241 ? 9.239 4.298 -12.219 1.00 87.56 241 GLU A O 1
ATOM 1880 N N . ASN A 1 242 ? 8.691 2.997 -13.977 1.00 95.81 242 ASN A N 1
ATOM 1881 C CA . ASN A 1 242 ? 9.601 3.593 -14.959 1.00 95.81 242 ASN A CA 1
ATOM 1882 C C . ASN A 1 242 ? 8.844 4.060 -16.220 1.00 95.81 242 ASN A C 1
ATOM 1884 O O . ASN A 1 242 ? 9.121 3.589 -17.333 1.00 95.81 242 ASN A O 1
ATOM 1888 N N . PRO A 1 243 ? 7.857 4.970 -16.071 1.00 92.06 243 PRO A N 1
ATOM 1889 C CA . PRO A 1 243 ? 6.974 5.362 -17.163 1.00 92.06 243 PRO A CA 1
ATOM 1890 C C . PRO A 1 243 ? 7.710 6.122 -18.270 1.00 92.06 243 PRO A C 1
ATOM 1892 O O . PRO A 1 243 ? 7.286 6.052 -19.418 1.00 92.06 243 PRO A O 1
ATOM 1895 N N . ARG A 1 244 ? 8.824 6.814 -17.973 1.00 95.69 244 ARG A N 1
ATOM 1896 C CA . ARG A 1 244 ? 9.548 7.590 -18.995 1.00 95.69 244 ARG A CA 1
ATOM 1897 C C . ARG A 1 244 ? 10.223 6.680 -20.006 1.00 95.69 244 ARG A C 1
ATOM 1899 O O . ARG A 1 244 ? 10.146 6.938 -21.206 1.00 95.69 244 ARG A O 1
ATOM 1906 N N . THR A 1 245 ? 10.881 5.622 -19.537 1.00 95.56 245 THR A N 1
ATOM 1907 C CA . THR A 1 245 ? 11.496 4.638 -20.431 1.00 95.56 245 THR A CA 1
ATOM 1908 C C . THR A 1 245 ? 10.411 3.874 -21.181 1.00 95.56 245 THR A C 1
ATOM 1910 O O . THR A 1 245 ? 10.501 3.743 -22.397 1.00 95.56 245 THR A O 1
ATOM 1913 N N . ALA A 1 246 ? 9.349 3.436 -20.495 1.00 96.00 246 ALA A N 1
ATOM 1914 C CA . ALA A 1 246 ? 8.235 2.743 -21.142 1.00 96.00 246 ALA A CA 1
ATOM 1915 C C . ALA A 1 246 ? 7.596 3.586 -22.266 1.00 96.00 246 ALA A C 1
ATOM 1917 O O . ALA A 1 246 ? 7.379 3.078 -23.365 1.00 96.00 246 ALA A O 1
ATOM 1918 N N . GLU A 1 247 ? 7.365 4.881 -22.029 1.00 95.81 247 GLU A N 1
ATOM 1919 C CA . GLU A 1 247 ? 6.858 5.828 -23.028 1.00 95.81 247 GLU A CA 1
ATOM 1920 C C . GLU A 1 247 ? 7.851 6.050 -24.177 1.00 95.81 247 GLU A C 1
ATOM 1922 O O . GLU A 1 247 ? 7.459 5.998 -25.342 1.00 95.81 247 GLU A O 1
ATOM 1927 N N . SER A 1 248 ? 9.140 6.231 -23.871 1.00 94.50 248 SER A N 1
ATOM 1928 C CA . SER A 1 248 ? 10.187 6.449 -24.885 1.00 94.50 248 SER A CA 1
ATOM 1929 C C . SER A 1 248 ? 10.332 5.263 -25.840 1.00 94.50 248 SER A C 1
ATOM 1931 O O . SER A 1 248 ? 10.600 5.449 -27.024 1.00 94.50 248 SER A O 1
ATOM 1933 N N . PHE A 1 249 ? 10.102 4.047 -25.338 1.00 95.06 249 PHE A N 1
ATOM 1934 C CA . PHE A 1 249 ? 10.052 2.821 -26.133 1.00 95.06 249 PHE A CA 1
ATOM 1935 C C . PHE A 1 249 ? 8.633 2.469 -26.599 1.00 95.06 249 PHE A C 1
ATOM 1937 O O . PHE A 1 249 ? 8.408 1.365 -27.090 1.00 95.06 249 PHE A O 1
ATOM 1944 N N . GLN A 1 250 ? 7.658 3.370 -26.465 1.00 96.00 250 GLN A N 1
ATOM 1945 C CA . GLN A 1 250 ? 6.285 3.180 -26.945 1.00 96.00 250 GLN A CA 1
ATOM 1946 C C . GLN A 1 250 ? 5.664 1.844 -26.491 1.00 96.00 250 GLN A C 1
ATOM 1948 O O . GLN A 1 250 ? 5.057 1.101 -27.266 1.00 96.00 250 GLN A O 1
ATOM 1953 N N . VAL A 1 251 ? 5.870 1.483 -25.224 1.00 96.25 251 VAL A N 1
ATOM 1954 C CA . VAL A 1 251 ? 5.349 0.242 -24.646 1.00 96.25 251 VAL A CA 1
ATOM 1955 C C . VAL A 1 251 ? 3.887 0.446 -24.255 1.00 96.25 251 VAL A C 1
ATOM 1957 O O . VAL A 1 251 ? 3.572 0.871 -23.150 1.00 96.25 251 VAL A O 1
ATOM 1960 N N . TYR A 1 252 ? 2.981 0.137 -25.184 1.00 91.88 252 TYR A N 1
ATOM 1961 C CA . TYR A 1 252 ? 1.528 0.265 -24.980 1.00 91.88 252 TYR A CA 1
ATOM 1962 C C . TYR A 1 252 ? 0.848 -1.017 -24.488 1.00 91.88 252 TYR A C 1
ATOM 1964 O O . TYR A 1 252 ? -0.326 -1.005 -24.129 1.00 91.88 252 TYR A O 1
ATOM 1972 N N . SER A 1 253 ? 1.566 -2.138 -24.493 1.00 93.69 253 SER A N 1
ATOM 1973 C CA . SER A 1 253 ? 1.067 -3.421 -24.004 1.00 93.69 253 SER A CA 1
ATOM 1974 C C . SER A 1 253 ? 2.198 -4.206 -23.358 1.00 93.69 253 SER A C 1
ATOM 1976 O O . SER A 1 253 ? 3.360 -4.065 -23.742 1.00 93.69 253 SER A O 1
ATOM 1978 N N . ILE A 1 254 ? 1.856 -5.020 -22.365 1.00 97.25 254 ILE A N 1
ATOM 1979 C CA . ILE A 1 254 ? 2.804 -5.871 -21.651 1.00 97.25 254 ILE A CA 1
ATOM 1980 C C . ILE A 1 254 ? 2.292 -7.322 -21.596 1.00 97.25 254 ILE A C 1
ATOM 1982 O O . ILE A 1 254 ? 1.075 -7.533 -21.588 1.00 97.25 254 ILE A O 1
ATOM 1986 N N . PRO A 1 255 ? 3.192 -8.324 -21.556 1.00 96.69 255 PRO A N 1
ATOM 1987 C CA . PRO A 1 255 ? 4.650 -8.180 -21.601 1.00 96.69 255 PRO A CA 1
ATOM 1988 C C . PRO A 1 255 ? 5.135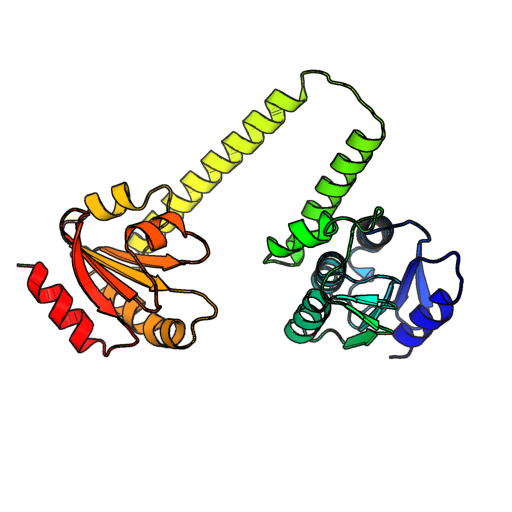 -7.735 -22.985 1.00 96.69 255 PRO A C 1
ATOM 1990 O O . PRO A 1 255 ? 4.598 -8.157 -24.009 1.00 96.69 255 PRO A O 1
ATOM 1993 N N . THR A 1 256 ? 6.150 -6.878 -23.007 1.00 98.25 256 THR A N 1
ATOM 1994 C CA . THR A 1 256 ? 6.893 -6.517 -24.222 1.00 98.25 256 THR A CA 1
ATOM 1995 C C . THR A 1 256 ? 8.365 -6.765 -23.951 1.00 98.25 256 THR A C 1
ATOM 1997 O O . THR A 1 256 ? 8.871 -6.364 -22.913 1.00 98.25 256 THR A O 1
ATOM 2000 N N . MET A 1 257 ? 9.066 -7.403 -24.878 1.00 98.31 257 MET A N 1
ATOM 2001 C CA . MET A 1 257 ? 10.506 -7.612 -24.801 1.00 98.31 257 MET A CA 1
ATOM 2002 C C . MET A 1 257 ? 11.189 -6.818 -25.908 1.00 98.31 257 MET A C 1
ATOM 2004 O O . MET A 1 257 ? 11.003 -7.128 -27.085 1.00 98.31 257 MET A O 1
ATOM 2008 N N . GLY A 1 258 ? 11.970 -5.807 -25.534 1.00 97.69 258 GLY A N 1
ATOM 2009 C CA . GLY A 1 258 ? 12.808 -5.050 -26.463 1.00 97.69 258 GLY A CA 1
ATOM 2010 C C . GLY A 1 258 ? 14.197 -5.673 -26.566 1.00 97.69 258 GLY A C 1
ATOM 2011 O O . GLY A 1 258 ? 14.825 -5.961 -25.544 1.00 97.69 258 GLY A O 1
ATOM 2012 N N . ILE A 1 259 ? 14.689 -5.879 -27.786 1.00 98.06 259 ILE A N 1
ATOM 2013 C CA . ILE A 1 259 ? 16.069 -6.296 -28.039 1.00 98.06 259 ILE A CA 1
ATOM 2014 C C . ILE A 1 259 ? 16.867 -5.064 -28.431 1.00 98.06 259 ILE A C 1
ATOM 2016 O O . ILE A 1 259 ? 16.582 -4.400 -29.425 1.00 98.06 259 ILE A O 1
ATOM 2020 N N . MET A 1 260 ? 17.888 -4.774 -27.637 1.00 96.81 260 MET A N 1
ATOM 2021 C CA . MET A 1 260 ? 18.734 -3.603 -27.775 1.00 96.81 260 MET A CA 1
ATOM 2022 C C . MET A 1 260 ? 20.085 -4.010 -28.346 1.00 96.81 260 MET A C 1
ATOM 2024 O O . MET A 1 260 ? 20.695 -4.954 -27.851 1.00 96.81 260 MET A O 1
ATOM 2028 N N . LYS A 1 261 ? 20.597 -3.259 -29.320 1.00 94.81 261 LYS A N 1
ATOM 2029 C CA . LYS A 1 261 ? 21.981 -3.346 -29.791 1.00 94.81 261 LYS A CA 1
ATOM 2030 C C . LYS A 1 261 ? 22.647 -1.988 -29.644 1.00 94.81 261 LYS A C 1
ATOM 2032 O O . LYS A 1 261 ? 22.178 -1.000 -30.210 1.00 94.81 261 LYS A O 1
ATOM 2037 N N . ASN A 1 262 ? 23.720 -1.924 -28.856 1.00 90.06 262 ASN A N 1
ATOM 2038 C CA . ASN A 1 262 ? 24.416 -0.673 -28.520 1.00 90.06 262 ASN A CA 1
ATOM 2039 C C . ASN 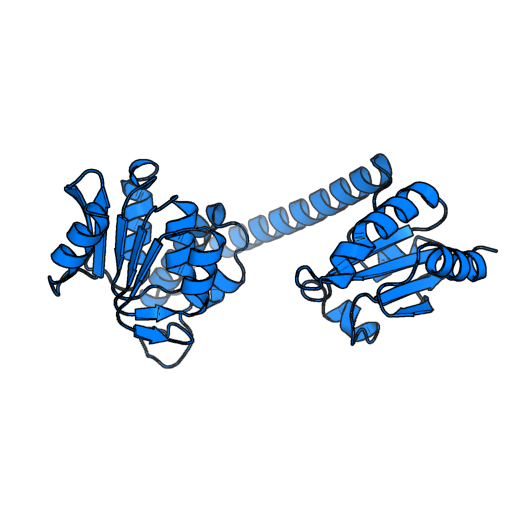A 1 262 ? 23.455 0.432 -28.025 1.00 90.06 262 ASN A C 1
ATOM 2041 O O . ASN A 1 262 ? 23.524 1.588 -28.447 1.00 90.06 262 ASN A O 1
ATOM 2045 N N . GLY A 1 263 ? 22.506 0.047 -27.166 1.00 89.94 263 GLY A N 1
ATOM 2046 C CA . GLY A 1 263 ? 21.498 0.940 -26.594 1.00 89.94 263 GLY A CA 1
ATOM 2047 C C . GLY A 1 263 ? 20.386 1.416 -27.535 1.00 89.94 263 GLY A C 1
ATOM 2048 O O . GLY A 1 263 ? 19.602 2.268 -27.130 1.00 89.94 263 GLY A O 1
ATOM 2049 N N . LYS A 1 264 ? 20.279 0.888 -28.760 1.00 93.94 264 LYS A N 1
ATOM 2050 C CA . LYS A 1 264 ? 19.150 1.147 -29.671 1.00 93.94 264 LYS A CA 1
ATOM 2051 C C . LYS A 1 264 ? 18.306 -0.102 -29.846 1.00 93.94 264 LYS A C 1
ATOM 2053 O O . LYS A 1 264 ? 18.862 -1.190 -29.935 1.00 93.94 264 LYS A O 1
ATOM 2058 N N . GLU A 1 265 ? 16.992 0.047 -29.917 1.00 96.31 265 GLU A N 1
ATOM 2059 C CA . GLU A 1 265 ? 16.110 -1.091 -30.159 1.00 96.31 265 GLU A CA 1
ATOM 2060 C C . GLU A 1 265 ? 16.251 -1.562 -31.609 1.00 96.31 265 GLU A C 1
ATOM 2062 O O . GLU A 1 265 ? 16.203 -0.756 -32.539 1.00 96.31 265 GLU A O 1
ATOM 2067 N N . VAL A 1 266 ? 16.471 -2.862 -31.787 1.00 97.31 266 VAL A N 1
ATOM 2068 C CA . VAL A 1 266 ? 16.669 -3.508 -33.093 1.00 97.31 266 VAL A CA 1
ATOM 2069 C C . VAL A 1 266 ? 15.640 -4.594 -33.385 1.00 97.31 266 VAL A C 1
ATOM 2071 O O . VAL A 1 266 ? 15.494 -4.990 -34.538 1.00 97.31 266 VAL A O 1
ATOM 2074 N N . ASP A 1 267 ? 14.936 -5.081 -32.365 1.00 97.44 267 ASP A N 1
ATOM 2075 C CA . ASP A 1 267 ? 13.867 -6.069 -32.501 1.00 97.44 267 ASP A CA 1
ATOM 2076 C C . ASP A 1 267 ? 12.940 -5.995 -31.286 1.00 97.44 267 ASP A C 1
ATOM 2078 O O . ASP A 1 267 ? 13.329 -5.497 -30.226 1.00 97.44 267 ASP A O 1
ATOM 2082 N N . ARG A 1 268 ? 11.725 -6.521 -31.432 1.00 97.38 268 ARG A N 1
ATOM 2083 C CA . ARG A 1 268 ? 10.717 -6.530 -30.376 1.00 97.38 268 ARG A CA 1
ATOM 2084 C C . ARG A 1 268 ? 9.848 -7.769 -30.452 1.00 97.38 268 ARG A C 1
ATOM 2086 O O . ARG A 1 268 ? 9.397 -8.171 -31.520 1.00 97.38 268 ARG A O 1
ATOM 2093 N N . LEU A 1 269 ? 9.507 -8.299 -29.284 1.00 97.69 269 LEU A N 1
ATOM 2094 C CA . LEU A 1 269 ? 8.474 -9.313 -29.118 1.00 97.69 269 LEU A CA 1
ATOM 2095 C C . LEU A 1 269 ? 7.377 -8.767 -28.206 1.00 97.69 269 LEU A C 1
ATOM 2097 O O . LEU A 1 269 ? 7.666 -8.192 -27.160 1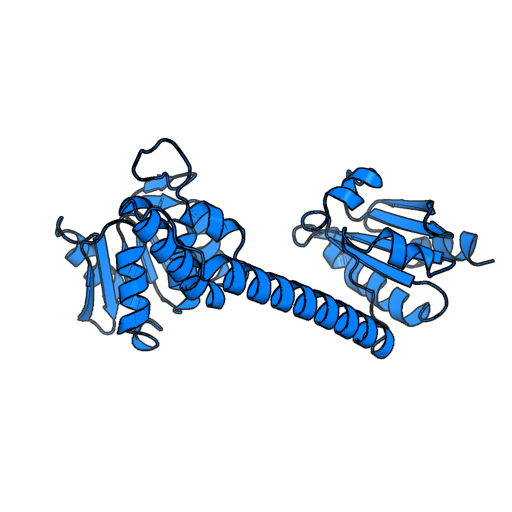.00 97.69 269 LEU A O 1
ATOM 2101 N N . VAL A 1 270 ? 6.119 -8.956 -28.590 1.00 96.56 270 VAL A N 1
ATOM 2102 C CA . VAL A 1 270 ? 4.958 -8.526 -27.800 1.00 96.56 270 VAL A CA 1
ATOM 2103 C C . VAL A 1 270 ? 4.147 -9.752 -27.398 1.00 96.56 270 VAL A C 1
ATOM 2105 O O . VAL A 1 270 ? 3.880 -10.628 -28.222 1.00 96.56 270 VAL A O 1
ATOM 2108 N N . GLY A 1 271 ? 3.741 -9.796 -26.132 1.00 93.94 271 GLY A N 1
ATOM 2109 C CA . GLY A 1 271 ? 2.957 -10.876 -25.548 1.00 93.94 271 GLY A CA 1
ATOM 2110 C C . GLY A 1 271 ? 3.799 -11.999 -24.937 1.00 93.94 271 GLY A C 1
ATOM 2111 O O . GLY A 1 271 ? 5.027 -12.028 -25.007 1.00 93.94 271 GLY A O 1
ATOM 2112 N N . CYS A 1 272 ? 3.110 -12.937 -24.287 1.00 92.69 272 CYS A N 1
ATOM 2113 C CA . CYS A 1 272 ? 3.736 -14.094 -23.654 1.00 92.69 272 CYS A CA 1
ATOM 2114 C C . CYS A 1 272 ? 4.082 -15.146 -24.718 1.00 92.69 272 CYS A C 1
ATOM 2116 O O . CYS A 1 272 ? 3.240 -15.954 -25.111 1.00 92.69 272 CYS A O 1
ATOM 2118 N N . VAL A 1 273 ? 5.321 -15.118 -25.207 1.00 94.62 273 VAL A N 1
ATOM 2119 C CA . VAL A 1 273 ? 5.823 -16.026 -26.248 1.00 94.62 273 VAL A CA 1
ATOM 2120 C C . VAL A 1 273 ? 6.649 -17.171 -25.655 1.00 94.62 273 VAL A C 1
ATOM 2122 O O . VAL A 1 273 ? 7.163 -17.090 -24.543 1.00 94.62 273 VAL A O 1
ATOM 2125 N N . GLN A 1 274 ? 6.802 -18.259 -26.410 1.00 95.06 274 GLN A N 1
ATOM 2126 C CA . GLN A 1 274 ? 7.627 -19.399 -25.993 1.00 95.06 274 GLN A CA 1
ATOM 2127 C C . GLN A 1 274 ? 9.119 -19.025 -25.976 1.00 95.06 274 GLN A C 1
ATOM 2129 O O . GLN A 1 274 ? 9.579 -18.335 -26.887 1.00 95.06 274 GLN A O 1
ATOM 2134 N N . LYS A 1 275 ? 9.899 -19.581 -25.033 1.00 96.00 275 LYS A N 1
ATOM 2135 C CA . LYS A 1 275 ? 11.361 -19.372 -24.908 1.00 96.00 275 LYS A CA 1
ATOM 2136 C C . LYS A 1 275 ? 12.103 -19.452 -26.247 1.00 96.00 275 LYS A C 1
ATOM 2138 O O . LYS A 1 275 ? 12.904 -18.579 -26.560 1.00 96.00 275 LYS A O 1
ATOM 2143 N N . LYS A 1 276 ? 11.786 -20.454 -27.076 1.00 96.25 276 LYS A N 1
ATOM 2144 C CA . LYS A 1 276 ? 12.409 -20.658 -28.399 1.00 96.25 276 LYS A CA 1
ATOM 2145 C C . LYS A 1 276 ? 12.272 -19.454 -29.341 1.00 96.25 276 LYS A C 1
ATOM 2147 O O . LYS A 1 276 ? 13.156 -19.219 -30.153 1.00 96.25 276 LYS A O 1
ATOM 2152 N N . VAL A 1 277 ? 11.176 -18.699 -29.235 1.00 97.38 277 VAL A N 1
ATOM 2153 C CA . VAL A 1 277 ? 10.932 -17.495 -30.044 1.00 97.38 277 VAL A CA 1
ATOM 2154 C C . VAL A 1 277 ? 11.830 -16.355 -29.569 1.00 97.38 277 VAL A C 1
ATOM 2156 O O . VAL A 1 277 ? 12.419 -15.665 -30.394 1.00 97.38 277 VAL A O 1
ATOM 2159 N N . ILE A 1 278 ? 11.984 -16.208 -28.250 1.00 97.19 278 ILE A N 1
ATOM 2160 C CA . ILE A 1 278 ? 12.868 -15.209 -27.633 1.00 97.19 278 ILE A CA 1
ATOM 2161 C C . ILE A 1 278 ? 14.324 -15.489 -28.006 1.00 97.19 278 ILE A C 1
ATOM 2163 O O . ILE A 1 278 ? 15.021 -14.595 -28.475 1.00 97.19 278 ILE A O 1
ATOM 2167 N N . VAL A 1 279 ? 14.751 -16.749 -27.876 1.00 96.62 279 VAL A N 1
ATOM 2168 C CA . VAL A 1 279 ? 16.084 -17.213 -28.285 1.00 96.62 279 VAL A CA 1
ATOM 2169 C C . VAL A 1 279 ? 16.321 -16.930 -29.765 1.00 96.62 279 VAL A C 1
ATOM 2171 O O . VAL A 1 279 ? 17.292 -16.272 -30.112 1.00 96.62 279 VAL A O 1
ATOM 2174 N N . ALA A 1 280 ? 15.403 -17.338 -30.646 1.00 96.88 280 ALA A N 1
ATOM 2175 C CA . ALA A 1 280 ? 15.552 -17.099 -32.078 1.00 96.88 280 ALA A CA 1
ATOM 2176 C C . ALA A 1 280 ? 15.642 -15.605 -32.431 1.00 96.88 280 ALA A C 1
ATOM 2178 O O . ALA A 1 280 ? 16.343 -15.248 -33.373 1.00 96.88 280 ALA A O 1
ATOM 2179 N N . ALA A 1 281 ? 14.945 -14.728 -31.703 1.00 96.44 281 ALA A N 1
ATOM 2180 C CA . ALA A 1 281 ? 15.062 -13.287 -31.891 1.00 96.44 281 ALA A CA 1
ATOM 2181 C C . ALA A 1 281 ? 16.420 -12.755 -31.404 1.00 96.44 281 ALA A C 1
ATOM 2183 O O . ALA A 1 281 ? 17.036 -11.963 -32.107 1.00 96.44 281 ALA A O 1
ATOM 2184 N N . LEU A 1 282 ? 16.922 -13.226 -30.257 1.00 95.38 282 LEU A N 1
ATOM 2185 C CA . LEU A 1 282 ? 18.242 -12.854 -29.737 1.00 95.38 282 LEU A CA 1
ATOM 2186 C C . LEU A 1 282 ? 19.386 -13.263 -30.669 1.00 95.38 282 LEU A C 1
ATOM 2188 O O . LEU A 1 282 ? 20.246 -12.438 -30.975 1.00 95.38 282 LEU A O 1
ATOM 2192 N N . GLU A 1 283 ? 19.377 -14.504 -31.155 1.00 94.50 283 GLU A N 1
ATOM 2193 C CA . GLU A 1 283 ? 20.448 -15.054 -32.000 1.00 94.50 283 GLU A CA 1
ATOM 2194 C C . GLU A 1 283 ? 20.639 -14.265 -33.306 1.00 94.50 283 GLU A C 1
ATOM 2196 O O . GLU A 1 283 ? 21.765 -14.110 -33.770 1.00 94.50 283 GLU A O 1
ATOM 2201 N N . LYS A 1 284 ? 19.579 -13.651 -33.857 1.00 95.31 284 LYS A N 1
ATOM 2202 C CA . LYS A 1 284 ? 19.686 -12.762 -35.036 1.00 95.31 284 LYS A CA 1
ATOM 2203 C C . LYS A 1 284 ? 20.645 -11.590 -34.825 1.00 95.31 284 LYS A C 1
ATOM 2205 O O . LYS A 1 284 ? 21.150 -11.029 -35.795 1.00 95.31 284 LYS A O 1
ATOM 2210 N N . HIS A 1 285 ? 20.855 -11.184 -33.574 1.00 94.12 285 HIS A N 1
ATOM 2211 C CA . HIS A 1 285 ? 21.607 -9.980 -33.228 1.00 94.12 285 HIS A CA 1
ATOM 2212 C C . HIS A 1 285 ? 22.953 -10.267 -32.566 1.00 94.12 285 HIS A C 1
ATOM 2214 O O . HIS A 1 285 ? 23.734 -9.319 -32.412 1.00 94.12 285 HIS A O 1
ATOM 2220 N N . LEU A 1 286 ? 23.232 -11.530 -32.220 1.00 88.19 286 LEU A N 1
ATOM 2221 C CA . LEU A 1 286 ? 24.435 -11.948 -31.494 1.00 88.19 286 LEU A CA 1
ATOM 2222 C C . LEU A 1 286 ? 25.675 -12.168 -32.374 1.00 88.19 286 LEU A C 1
ATOM 2224 O O . LEU A 1 286 ? 26.779 -12.011 -31.855 1.00 88.19 286 LEU A O 1
ATOM 2228 N N . GLY A 1 287 ? 25.499 -12.360 -33.686 1.00 68.06 287 GLY A N 1
ATOM 2229 C CA . GLY A 1 287 ? 26.599 -12.497 -34.651 1.00 68.06 287 GLY A CA 1
ATOM 2230 C C . GLY A 1 287 ? 27.058 -13.933 -34.840 1.00 68.06 287 GLY A C 1
ATOM 2231 O O . GLY A 1 287 ? 27.391 -14.586 -33.830 1.00 68.06 287 GLY A O 1
#

pLDDT: mean 87.91, std 14.51, range [38.06, 98.62]

Foldseek 3Di:
DLQQVVQQVVPVPPQWQKWKGDPNDTPATDSDDDCVRLLVVCVPCPQVQAQIEMEGAEDALLNLLSCLLSNHQEYEYQEYEPNSVVSCVVSVRHYHYNYYDPADADPVNPHGHPSNVVSVVDPHSNCSSVVVVVVVVVVVCVVVVDDDDDPCVVVVVVVVVVVVVVVVVVLVVQVVVCLVPLFAREDAQVCNQVVLLVAQKEKEWEDAPPDPLSVVCRVLLRVCSNVCRPQYRRHYYYCVRHVPVCVVVVPPAPRKIFMDGSSHGDDIDHTNDDSVVVVVVRVVRRD